Protein AF-A0A099S120-F1 (afdb_monomer)

Secondary structure (DSSP, 8-state):
-B--GGG--HHHHHHHHHTT---B-------PPTTSPPGGGSEEETTTTEEE-TTSPEEEEEEE-TTSEEEEE--HHHHHS-TTHHHH---TT---EEEEETTHHHHHHHHHHHHSHHHHHHHHHHIIIIIHHHHHHHHHS-TTS--SSSHHHHHHHHHHHHHHHHHHHHHHHHHHTT-SPPHHHHHHHHHHHHHHHHHHHHHHHHTT--

Mean predicted aligned error: 10.75 Å

pLDDT: mean 85.97, std 14.52, range [36.94, 96.75]

Structure (mmCIF, N/CA/C/O backbone):
data_AF-A0A099S120-F1
#
_entry.id   AF-A0A099S120-F1
#
loop_
_atom_site.group_PDB
_atom_site.id
_atom_site.type_symbol
_atom_site.label_atom_id
_atom_site.label_alt_id
_atom_site.label_comp_id
_atom_site.label_asym_id
_atom_site.label_entity_id
_atom_site.label_seq_id
_atom_site.pdbx_PDB_ins_code
_atom_site.Cartn_x
_atom_site.Cartn_y
_atom_site.Cartn_z
_atom_site.occupancy
_atom_site.B_iso_or_equiv
_atom_site.auth_seq_id
_atom_site.auth_comp_id
_atom_site.auth_asym_id
_atom_site.auth_atom_id
_atom_site.pdbx_PDB_model_num
ATOM 1 N N . VAL A 1 1 ? 0.667 -8.284 -12.765 1.00 86.50 1 VAL A N 1
ATOM 2 C CA . VAL A 1 1 ? 1.527 -7.089 -12.565 1.00 86.50 1 VAL A CA 1
ATOM 3 C C . VAL A 1 1 ? 2.151 -7.175 -11.185 1.00 86.50 1 VAL A C 1
ATOM 5 O O . VAL A 1 1 ? 1.402 -7.231 -10.222 1.00 86.50 1 VAL A O 1
ATOM 8 N N . ALA A 1 2 ? 3.481 -7.224 -11.080 1.00 88.44 2 ALA A N 1
ATOM 9 C CA . ALA A 1 2 ? 4.165 -7.251 -9.785 1.00 88.44 2 ALA A CA 1
ATOM 10 C C . ALA A 1 2 ? 4.363 -5.830 -9.234 1.00 88.44 2 ALA A C 1
ATOM 12 O O . ALA A 1 2 ? 4.814 -4.948 -9.967 1.00 88.44 2 ALA A O 1
ATOM 13 N N . LEU A 1 3 ? 4.046 -5.605 -7.958 1.00 88.50 3 LEU A N 1
ATOM 14 C CA . LEU A 1 3 ? 4.081 -4.282 -7.323 1.00 88.50 3 LEU A CA 1
ATOM 15 C C . LEU A 1 3 ? 4.763 -4.310 -5.958 1.00 88.50 3 LEU A C 1
ATOM 17 O O . LEU A 1 3 ? 4.665 -5.290 -5.235 1.00 88.50 3 LEU A O 1
ATOM 21 N N . ASP A 1 4 ? 5.403 -3.207 -5.567 1.00 86.56 4 ASP A N 1
ATOM 22 C CA . ASP A 1 4 ? 5.907 -3.061 -4.197 1.00 86.56 4 ASP A CA 1
ATOM 23 C C . ASP A 1 4 ? 4.771 -2.965 -3.161 1.00 86.56 4 ASP A C 1
ATOM 25 O O . ASP A 1 4 ? 3.675 -2.486 -3.461 1.00 86.56 4 ASP A O 1
ATOM 29 N N . SER A 1 5 ? 5.072 -3.331 -1.914 1.00 85.94 5 SER A N 1
ATOM 30 C CA . SER A 1 5 ? 4.198 -3.141 -0.749 1.00 85.94 5 SER A CA 1
ATOM 31 C C . SER A 1 5 ? 3.689 -1.700 -0.590 1.00 85.94 5 SER A C 1
ATOM 33 O O . SER A 1 5 ? 2.551 -1.493 -0.159 1.00 85.94 5 SER A O 1
ATOM 35 N N . GLY A 1 6 ? 4.495 -0.706 -0.986 1.00 86.38 6 GLY A N 1
ATOM 36 C CA . GLY A 1 6 ? 4.118 0.708 -0.954 1.00 86.38 6 GLY A CA 1
ATOM 37 C C . GLY A 1 6 ? 2.976 1.068 -1.910 1.00 86.38 6 GLY A C 1
ATOM 38 O O . GLY A 1 6 ? 2.212 1.986 -1.627 1.00 86.38 6 GLY A O 1
ATOM 39 N N . TYR A 1 7 ? 2.802 0.310 -2.998 1.00 90.12 7 TYR A N 1
ATOM 40 C CA . TYR A 1 7 ? 1.736 0.519 -3.987 1.00 90.12 7 TYR A CA 1
ATOM 41 C C . TYR A 1 7 ? 0.480 -0.314 -3.707 1.00 90.12 7 TYR A C 1
ATOM 43 O O . TYR A 1 7 ? -0.479 -0.261 -4.476 1.00 90.12 7 TYR A O 1
ATOM 51 N N . LYS A 1 8 ? 0.452 -1.074 -2.605 1.00 91.19 8 LYS A N 1
ATOM 52 C CA . LYS A 1 8 ? -0.738 -1.804 -2.157 1.00 91.19 8 LYS A CA 1
ATOM 53 C C . LYS A 1 8 ? -1.719 -0.834 -1.489 1.00 91.19 8 LYS A C 1
ATOM 55 O O . LYS A 1 8 ? -1.774 -0.729 -0.259 1.00 91.19 8 LYS A O 1
ATOM 60 N N . THR A 1 9 ? -2.434 -0.075 -2.319 1.00 92.44 9 THR A N 1
ATOM 61 C CA . THR A 1 9 ? -3.465 0.893 -1.922 1.00 92.44 9 THR A CA 1
ATOM 62 C C . THR A 1 9 ? -4.793 0.590 -2.626 1.00 92.44 9 THR A C 1
ATOM 64 O O . THR A 1 9 ? -4.770 0.054 -3.738 1.00 92.44 9 THR A O 1
ATOM 67 N N . PRO A 1 10 ? -5.949 0.961 -2.035 1.00 93.88 10 PRO A N 1
ATOM 68 C CA . PRO A 1 10 ? -7.258 0.621 -2.599 1.00 93.88 10 PRO A CA 1
ATOM 69 C C . PRO A 1 10 ? -7.454 1.116 -4.040 1.00 93.88 10 PRO A C 1
ATOM 71 O O . PRO A 1 10 ? -7.929 0.369 -4.890 1.00 93.88 10 PRO A O 1
ATOM 74 N N . TRP A 1 11 ? -7.026 2.348 -4.338 1.00 94.12 11 TRP A N 1
ATOM 75 C CA . TRP A 1 11 ? -7.120 2.924 -5.685 1.00 94.12 11 TRP A CA 1
ATOM 76 C C . TRP A 1 11 ? -6.321 2.133 -6.728 1.00 94.12 11 TRP A C 1
ATOM 78 O O . TRP A 1 11 ? -6.840 1.818 -7.796 1.00 94.12 11 TRP A O 1
ATOM 88 N N . ILE A 1 12 ? -5.065 1.790 -6.417 1.00 95.06 12 ILE A N 1
ATOM 89 C CA . ILE A 1 12 ? -4.183 1.090 -7.360 1.00 95.06 12 ILE A CA 1
ATOM 90 C C . ILE A 1 12 ? -4.689 -0.336 -7.600 1.00 95.06 12 ILE A C 1
ATOM 92 O O . ILE A 1 12 ? -4.691 -0.788 -8.744 1.00 95.06 12 ILE A O 1
ATOM 96 N N . MET A 1 13 ? -5.143 -1.037 -6.552 1.00 95.62 13 MET A N 1
ATOM 97 C CA . MET A 1 13 ? -5.699 -2.388 -6.704 1.00 95.62 13 MET A CA 1
ATOM 98 C C . MET A 1 13 ? -6.950 -2.373 -7.579 1.00 95.62 13 MET A C 1
ATOM 100 O O . MET A 1 13 ? -7.019 -3.146 -8.534 1.00 95.62 13 MET A O 1
ATOM 104 N N . LYS A 1 14 ? -7.876 -1.440 -7.318 1.00 95.75 14 LYS A N 1
ATOM 105 C CA . LYS A 1 14 ? -9.059 -1.231 -8.157 1.00 95.75 14 LYS A CA 1
ATOM 106 C C . LYS A 1 14 ? -8.670 -1.011 -9.615 1.00 95.75 14 LYS A C 1
ATOM 108 O O . LYS A 1 14 ? -9.115 -1.748 -10.482 1.00 95.75 14 LYS A O 1
ATOM 113 N N . GLN A 1 15 ? -7.784 -0.054 -9.887 1.00 96.12 15 GLN A N 1
ATOM 114 C CA . GLN A 1 15 ? -7.387 0.275 -11.257 1.00 96.12 15 GLN A CA 1
ATOM 115 C C . GLN A 1 15 ? -6.763 -0.924 -11.994 1.00 96.12 15 GLN A C 1
ATOM 117 O O . GLN A 1 15 ? -6.984 -1.100 -13.189 1.00 96.12 15 GLN A O 1
ATOM 122 N N . ILE A 1 16 ? -5.980 -1.759 -11.309 1.00 95.31 16 ILE A N 1
ATOM 123 C CA . ILE A 1 16 ? -5.361 -2.941 -11.921 1.00 95.31 16 ILE A CA 1
ATOM 124 C C . ILE A 1 16 ? -6.409 -4.005 -12.243 1.00 95.31 16 ILE A C 1
ATOM 126 O O . ILE A 1 16 ? -6.437 -4.486 -13.380 1.00 95.31 16 ILE A O 1
ATOM 130 N N . ILE A 1 17 ? -7.275 -4.320 -11.280 1.00 95.06 17 ILE A N 1
ATOM 131 C CA . ILE A 1 17 ? -8.320 -5.340 -11.420 1.00 95.06 17 ILE A CA 1
ATOM 132 C C . ILE A 1 17 ? -9.348 -4.917 -12.477 1.00 95.06 17 ILE A C 1
ATOM 134 O O . ILE A 1 17 ? -9.659 -5.714 -13.359 1.00 95.06 17 ILE A O 1
ATOM 138 N N . ASP A 1 18 ? -9.774 -3.651 -12.479 1.00 96.06 18 ASP A N 1
ATOM 139 C CA . ASP A 1 18 ? -10.687 -3.091 -13.487 1.00 96.06 18 ASP A CA 1
ATOM 140 C C . ASP A 1 18 ? -10.114 -3.216 -14.908 1.00 96.06 18 ASP A C 1
ATOM 142 O O . ASP A 1 18 ? -10.846 -3.431 -15.870 1.00 96.06 18 ASP A O 1
ATOM 146 N N . THR A 1 19 ? -8.786 -3.134 -15.060 1.00 96.31 19 THR A N 1
ATOM 147 C CA . THR A 1 19 ? -8.118 -3.350 -16.357 1.00 96.31 19 THR A CA 1
ATOM 148 C C . THR A 1 19 ? -7.899 -4.825 -16.712 1.00 96.31 19 THR A C 1
ATOM 150 O O . THR A 1 19 ? -7.100 -5.113 -17.605 1.00 96.31 19 THR A O 1
ATOM 153 N N . GLN A 1 20 ? -8.568 -5.749 -16.013 1.00 93.81 20 GLN A N 1
ATOM 154 C CA . GLN A 1 20 ? -8.469 -7.204 -16.185 1.00 93.81 20 GLN A CA 1
ATOM 155 C C . GLN A 1 20 ? -7.041 -7.738 -16.012 1.00 93.81 20 GLN A C 1
ATOM 157 O O . GLN A 1 20 ? -6.600 -8.668 -16.688 1.00 93.81 20 GLN A O 1
ATOM 162 N N . ARG A 1 21 ? -6.277 -7.128 -15.102 1.00 93.75 21 ARG A N 1
ATOM 163 C CA . ARG A 1 21 ? -4.923 -7.565 -14.754 1.00 93.75 21 ARG A CA 1
ATOM 164 C C . ARG A 1 21 ? -4.897 -8.043 -13.313 1.00 93.75 21 ARG A C 1
ATOM 166 O O . ARG A 1 21 ? -5.555 -7.480 -12.449 1.00 93.75 21 ARG A O 1
ATOM 173 N N . ILE A 1 22 ? -4.058 -9.036 -13.039 1.00 92.31 22 ILE A N 1
ATOM 174 C CA . ILE A 1 22 ? -3.888 -9.557 -11.680 1.00 92.31 22 ILE A CA 1
ATOM 175 C C . ILE A 1 22 ? -2.784 -8.780 -10.943 1.00 92.31 22 ILE A C 1
ATOM 177 O O . ILE A 1 22 ? -1.659 -8.689 -11.463 1.00 92.31 22 ILE A O 1
ATOM 181 N N . PRO A 1 23 ? -3.049 -8.213 -9.752 1.00 94.06 23 PRO A N 1
ATOM 182 C CA . PRO A 1 23 ? -2.024 -7.614 -8.904 1.00 94.06 23 PRO A CA 1
ATOM 183 C C . PRO A 1 23 ? -1.259 -8.693 -8.116 1.00 94.06 23 PRO A C 1
ATOM 185 O O . PRO A 1 23 ? -1.786 -9.306 -7.198 1.00 94.06 23 PRO A O 1
ATOM 188 N N . ALA A 1 24 ? 0.021 -8.888 -8.435 1.00 92.81 24 ALA A N 1
ATOM 189 C CA . ALA A 1 24 ? 0.941 -9.691 -7.633 1.00 92.81 24 ALA A CA 1
ATOM 190 C C . ALA A 1 24 ? 1.638 -8.766 -6.623 1.00 92.81 24 ALA A C 1
ATOM 192 O O . ALA A 1 24 ? 2.595 -8.059 -6.958 1.00 92.81 24 ALA A O 1
ATOM 193 N N . VAL A 1 25 ? 1.113 -8.722 -5.400 1.00 91.75 25 VAL A N 1
ATOM 194 C CA . VAL A 1 25 ? 1.570 -7.836 -4.318 1.00 91.75 25 VAL A CA 1
ATOM 195 C C . VAL A 1 25 ? 2.102 -8.643 -3.132 1.00 91.75 25 VAL A C 1
ATOM 197 O O . VAL A 1 25 ? 1.583 -9.721 -2.838 1.00 91.75 25 VAL A O 1
ATOM 200 N N . PRO A 1 26 ? 3.110 -8.137 -2.400 1.00 90.88 26 PRO A N 1
ATOM 201 C CA . PRO A 1 26 ? 3.584 -8.795 -1.195 1.00 90.88 26 PRO A CA 1
ATOM 202 C C . PRO A 1 26 ? 2.589 -8.629 -0.042 1.00 90.88 26 PRO A C 1
ATOM 204 O O . PRO A 1 26 ? 1.666 -7.804 -0.064 1.00 90.88 26 PRO A O 1
ATOM 207 N N . TYR A 1 27 ? 2.834 -9.388 1.024 1.00 89.12 27 TYR A N 1
ATOM 208 C CA . TYR A 1 27 ? 2.188 -9.144 2.305 1.00 89.12 27 TYR A CA 1
ATOM 209 C C . TYR A 1 27 ? 2.578 -7.758 2.833 1.00 89.12 27 TYR A C 1
ATOM 211 O O . TYR A 1 27 ? 3.755 -7.388 2.840 1.00 89.12 27 TYR A O 1
ATOM 219 N N . LYS A 1 28 ? 1.585 -6.998 3.298 1.00 85.94 28 LYS A N 1
ATOM 220 C CA . LYS A 1 28 ? 1.793 -5.716 3.972 1.00 85.94 28 LYS A CA 1
ATOM 221 C C . LYS A 1 28 ? 1.507 -5.924 5.448 1.00 85.94 28 LYS A C 1
ATOM 223 O O . LYS A 1 28 ? 0.392 -6.288 5.810 1.00 85.94 28 LYS A O 1
ATOM 228 N N . ARG A 1 29 ? 2.522 -5.706 6.286 1.00 85.75 29 ARG A N 1
ATOM 229 C CA . ARG A 1 29 ? 2.368 -5.845 7.736 1.00 85.75 29 ARG A CA 1
ATOM 230 C C . ARG A 1 29 ? 1.310 -4.853 8.241 1.00 85.75 29 ARG A C 1
ATOM 232 O O . ARG A 1 29 ? 1.295 -3.710 7.771 1.00 85.75 29 ARG A O 1
ATOM 239 N N . PRO A 1 30 ? 0.436 -5.261 9.174 1.00 85.81 30 PRO A N 1
ATOM 240 C CA . PRO A 1 30 ? -0.485 -4.345 9.825 1.00 85.81 30 PRO A CA 1
ATOM 241 C C . PRO A 1 30 ? 0.309 -3.259 10.555 1.00 85.81 30 PRO A C 1
ATOM 243 O O . PRO A 1 30 ? 1.323 -3.545 11.182 1.00 85.81 30 PRO A O 1
ATOM 246 N N . MET A 1 31 ? -0.159 -2.016 10.453 1.00 85.44 31 MET A N 1
ATOM 247 C CA . MET A 1 31 ? 0.473 -0.837 11.065 1.00 85.44 31 MET A CA 1
ATOM 248 C C . MET A 1 31 ? -0.167 -0.468 12.413 1.00 85.44 31 MET A C 1
ATOM 250 O O . MET A 1 31 ? -0.014 0.651 12.893 1.00 85.44 31 MET A O 1
ATOM 254 N N . THR A 1 32 ? -0.940 -1.384 13.000 1.00 87.00 32 THR A N 1
ATOM 255 C CA . THR A 1 32 ? -1.524 -1.205 14.331 1.00 87.00 32 THR A CA 1
ATOM 256 C C . THR A 1 32 ? -0.411 -1.170 15.383 1.00 87.00 32 THR A C 1
ATOM 258 O O . THR A 1 32 ? 0.590 -1.864 15.228 1.00 87.00 32 THR A O 1
ATOM 261 N N . LYS A 1 33 ? -0.593 -0.380 16.449 1.00 87.31 33 LYS A N 1
ATOM 262 C CA . LYS A 1 33 ? 0.302 -0.367 17.616 1.00 87.31 33 LYS A CA 1
ATOM 263 C C . LYS A 1 33 ? 0.471 -1.776 18.203 1.00 87.31 33 LYS A C 1
ATOM 265 O O . LYS A 1 33 ? -0.482 -2.557 18.214 1.00 87.31 33 LYS A O 1
ATOM 270 N N . ASP A 1 34 ? 1.655 -2.067 18.733 1.00 86.50 34 ASP A N 1
ATOM 271 C CA . ASP A 1 34 ? 1.932 -3.343 19.395 1.00 86.50 34 ASP A CA 1
ATOM 272 C C . ASP A 1 34 ? 1.038 -3.541 20.630 1.00 86.50 34 ASP A C 1
ATOM 274 O O . ASP A 1 34 ? 0.746 -2.594 21.360 1.00 86.50 34 ASP A O 1
ATOM 278 N N . GLY A 1 35 ? 0.569 -4.774 20.842 1.00 88.88 35 GLY A N 1
ATOM 279 C CA . GLY A 1 35 ? -0.351 -5.130 21.932 1.00 88.88 35 GLY A CA 1
ATOM 280 C C . GLY A 1 35 ? -1.830 -4.813 21.674 1.00 88.88 35 GLY A C 1
ATOM 281 O O . GLY A 1 35 ? -2.673 -5.197 22.481 1.00 88.88 35 GLY A O 1
ATOM 282 N N . PHE A 1 36 ? -2.162 -4.159 20.555 1.00 92.56 36 PHE A N 1
ATOM 283 C CA . PHE A 1 36 ? -3.544 -3.885 20.162 1.00 92.56 36 PHE A CA 1
ATOM 284 C C . PHE A 1 36 ? -4.082 -4.894 19.150 1.00 92.56 36 PHE A C 1
ATOM 286 O 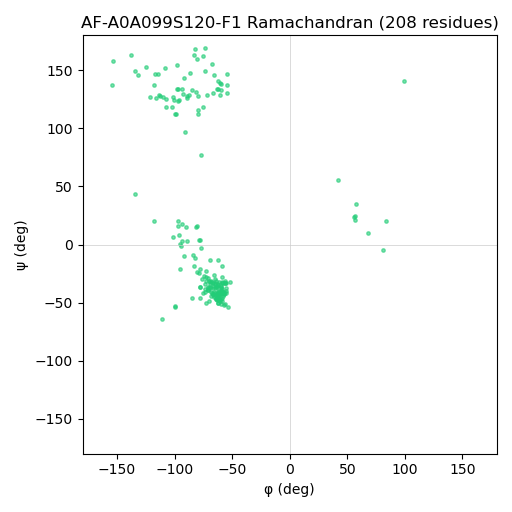O . PHE A 1 36 ? -3.333 -5.439 18.333 1.00 92.56 36 PHE A O 1
ATOM 293 N N . PHE A 1 37 ? -5.408 -5.050 19.136 1.00 92.19 37 PHE A N 1
ATOM 294 C CA . PHE A 1 37 ? -6.088 -5.858 18.129 1.00 92.19 37 PHE A CA 1
ATOM 295 C C . PHE A 1 37 ? -5.852 -5.315 16.718 1.00 92.19 37 PHE A C 1
ATOM 297 O O . PHE A 1 37 ? -6.070 -4.130 16.424 1.00 92.19 37 PHE A O 1
ATOM 304 N N . LYS A 1 38 ? -5.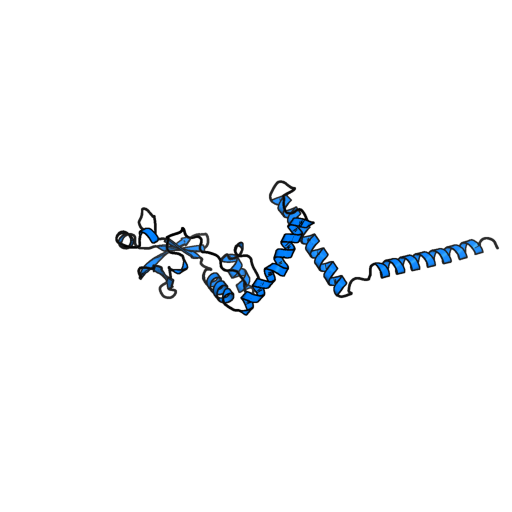432 -6.205 15.826 1.00 91.88 38 LYS A N 1
ATOM 305 C CA . LYS A 1 38 ? -5.102 -5.929 14.430 1.00 91.88 38 LYS A CA 1
ATOM 306 C C . LYS A 1 38 ? -6.364 -5.933 13.573 1.00 91.88 38 LYS A C 1
ATOM 308 O O . LYS A 1 38 ? -7.405 -6.454 13.955 1.00 91.88 38 LYS A O 1
ATOM 313 N N . LYS A 1 39 ? -6.267 -5.354 12.371 1.00 88.81 39 LYS A N 1
ATOM 314 C CA . LYS A 1 39 ? -7.418 -5.183 11.464 1.00 88.81 39 LYS A CA 1
ATOM 315 C C . LYS A 1 39 ? -8.139 -6.501 11.149 1.00 88.81 39 LYS A C 1
ATOM 317 O O . LYS A 1 39 ? -9.357 -6.505 11.116 1.00 88.81 39 LYS A O 1
ATOM 322 N N . TYR A 1 40 ? -7.400 -7.592 10.953 1.00 88.56 40 TYR A N 1
ATOM 323 C CA . TYR A 1 40 ? -7.970 -8.895 10.588 1.00 88.56 40 TYR A CA 1
ATOM 324 C C . TYR A 1 40 ? -8.777 -9.566 11.712 1.00 88.56 40 TYR A C 1
ATOM 326 O O . TYR A 1 40 ? -9.468 -10.539 11.449 1.00 88.56 40 TYR A O 1
ATOM 334 N N . GLU A 1 41 ? -8.683 -9.083 12.955 1.00 92.50 41 GLU A N 1
ATOM 335 C CA . GLU A 1 41 ? -9.486 -9.593 14.077 1.00 92.50 41 GLU A CA 1
ATOM 336 C C . GLU A 1 41 ? -10.876 -8.939 14.129 1.00 92.50 41 GLU A C 1
ATOM 338 O O . GLU A 1 41 ? -11.731 -9.355 14.904 1.00 92.50 41 GLU A O 1
ATOM 343 N N . TYR A 1 42 ? -11.103 -7.910 13.306 1.00 93.56 42 TYR A N 1
ATOM 344 C CA . TYR A 1 42 ? -12.406 -7.295 13.100 1.00 93.56 42 TYR A CA 1
ATOM 345 C C . TYR A 1 42 ? -13.005 -7.855 11.815 1.00 93.56 42 TYR A C 1
ATOM 347 O O . TYR A 1 42 ? -12.493 -7.598 10.724 1.00 93.56 42 TYR A O 1
ATOM 355 N N . VAL A 1 43 ? -14.082 -8.622 11.948 1.00 94.38 43 VAL A N 1
ATOM 356 C CA . VAL A 1 43 ? -14.715 -9.319 10.824 1.00 94.38 43 VAL A CA 1
ATOM 357 C C . VAL A 1 43 ? -15.820 -8.444 10.257 1.00 94.38 43 VAL A C 1
ATOM 359 O O . VAL A 1 43 ? -16.656 -7.946 11.004 1.00 94.38 43 VAL A O 1
ATOM 362 N N . TYR A 1 44 ? -15.819 -8.235 8.945 1.00 94.81 44 TYR A N 1
ATOM 363 C CA . TYR A 1 44 ? -16.901 -7.534 8.264 1.00 94.81 44 TYR A CA 1
ATOM 364 C C . TYR A 1 44 ? -17.999 -8.526 7.875 1.00 94.81 44 TYR A C 1
ATOM 366 O O . TYR A 1 44 ? -17.710 -9.545 7.254 1.00 94.81 44 TYR A O 1
ATOM 374 N N . ASP A 1 45 ? -19.237 -8.217 8.245 1.00 93.88 45 ASP A N 1
ATOM 375 C CA . ASP A 1 45 ? -20.434 -8.927 7.808 1.00 93.88 45 ASP A CA 1
ATOM 376 C C . ASP A 1 45 ? -21.093 -8.129 6.676 1.00 93.88 45 ASP A C 1
ATOM 378 O O . ASP A 1 45 ? -21.591 -7.017 6.884 1.00 93.88 45 ASP A O 1
ATOM 382 N N . GLU A 1 46 ? -21.071 -8.699 5.470 1.00 91.25 46 GLU A N 1
ATOM 383 C CA . GLU A 1 46 ? -21.632 -8.077 4.270 1.00 91.25 46 GLU A CA 1
ATOM 384 C C . GLU A 1 46 ? -23.163 -8.023 4.290 1.00 91.25 46 GLU A C 1
ATOM 386 O O . GLU A 1 46 ? -23.743 -7.092 3.734 1.00 91.25 46 GLU A O 1
ATOM 391 N N . TYR A 1 47 ? -23.822 -8.994 4.932 1.00 93.19 47 TYR A N 1
ATOM 392 C CA . TYR A 1 47 ? -25.281 -9.104 4.929 1.00 93.19 47 TYR A CA 1
ATOM 393 C C . TYR A 1 47 ? -25.920 -8.055 5.844 1.00 93.19 47 TYR A C 1
ATOM 395 O O . TYR A 1 47 ? -26.906 -7.419 5.474 1.00 93.19 47 TYR A O 1
ATOM 403 N N . HIS A 1 48 ? -25.333 -7.833 7.021 1.00 92.06 48 HIS A N 1
ATOM 404 C CA . HIS A 1 48 ? -25.828 -6.854 7.996 1.00 92.06 48 HIS A CA 1
ATOM 405 C C . HIS A 1 48 ? -25.139 -5.478 7.904 1.00 92.06 48 HIS A C 1
ATOM 407 O O . HIS A 1 48 ? -25.446 -4.601 8.712 1.00 92.06 48 HIS A O 1
ATOM 413 N N . ASP A 1 49 ? -24.194 -5.297 6.971 1.00 92.94 49 ASP A N 1
ATOM 414 C CA . ASP A 1 49 ? -23.298 -4.133 6.855 1.00 92.94 49 ASP A CA 1
ATOM 415 C C . ASP A 1 49 ? -22.760 -3.665 8.218 1.00 92.94 49 ASP A C 1
ATOM 417 O O . ASP A 1 49 ? -22.915 -2.513 8.638 1.00 92.94 49 ASP A O 1
ATOM 421 N N . CYS A 1 50 ? -22.138 -4.591 8.946 1.00 94.25 50 CYS A N 1
ATOM 422 C CA . CYS A 1 50 ? -21.581 -4.313 10.263 1.00 94.25 50 CYS A CA 1
ATOM 423 C C . CYS A 1 50 ? -20.213 -4.968 10.455 1.00 94.25 50 CYS A C 1
ATOM 425 O O . CYS A 1 50 ? -19.796 -5.834 9.690 1.00 94.25 50 CYS A O 1
ATOM 427 N N . ILE A 1 51 ? -19.470 -4.508 11.462 1.00 95.44 51 ILE A N 1
ATOM 428 C CA . ILE A 1 51 ? -18.180 -5.100 11.823 1.00 95.44 51 ILE A CA 1
ATOM 429 C C . ILE A 1 51 ? -18.297 -5.758 13.191 1.00 95.44 51 ILE A C 1
ATOM 431 O O . ILE A 1 51 ? -18.687 -5.118 14.162 1.00 95.44 51 ILE A O 1
ATOM 435 N N . LEU A 1 52 ? -17.903 -7.019 13.293 1.00 95.19 52 LEU A N 1
ATOM 436 C CA . LEU A 1 52 ? -17.819 -7.752 14.546 1.00 95.19 52 LEU A CA 1
ATOM 437 C C . LEU A 1 52 ? -16.435 -7.551 15.159 1.00 95.19 52 LEU A C 1
ATOM 439 O O . LEU A 1 52 ? -15.408 -7.736 14.502 1.00 95.19 52 LEU A O 1
ATOM 443 N N . CYS A 1 53 ? -16.398 -7.147 16.425 1.00 93.56 53 CYS A N 1
ATOM 444 C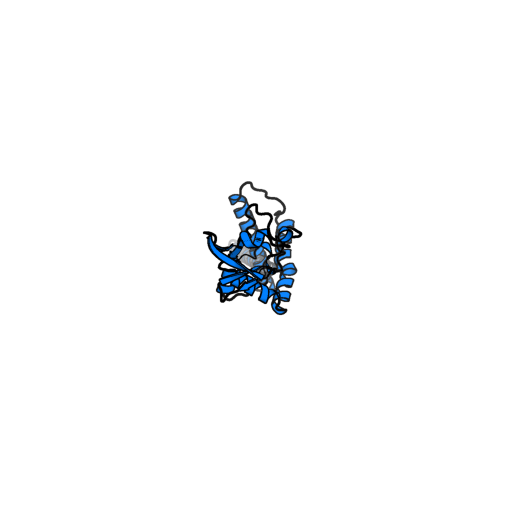 CA . CYS A 1 53 ? -15.150 -7.087 17.183 1.00 93.56 53 CYS A CA 1
ATOM 445 C C . CYS A 1 53 ? -14.761 -8.465 17.756 1.00 93.56 53 CYS A C 1
ATOM 447 O O . CYS A 1 53 ? -15.613 -9.348 17.839 1.00 93.56 53 CYS A O 1
ATOM 449 N N . PRO A 1 54 ? -13.528 -8.623 18.278 1.00 92.44 54 PRO A N 1
ATOM 450 C CA . PRO A 1 54 ? -13.070 -9.877 18.892 1.00 92.44 54 PRO A CA 1
ATOM 451 C C . PRO A 1 54 ? -13.905 -10.356 20.092 1.00 92.44 54 PRO A C 1
ATOM 453 O O . PRO A 1 54 ? -13.842 -11.520 20.463 1.00 92.44 54 PRO A O 1
ATOM 456 N N . ASN A 1 55 ? -14.688 -9.463 20.711 1.00 92.06 55 ASN A N 1
ATOM 457 C CA . ASN A 1 55 ? -15.627 -9.796 21.787 1.00 92.06 55 ASN A CA 1
ATOM 458 C C . ASN A 1 55 ? -17.059 -10.068 21.280 1.00 92.06 55 ASN A C 1
ATOM 460 O O . ASN A 1 55 ? -18.017 -9.937 22.043 1.00 92.06 55 ASN A O 1
ATOM 464 N N . ASN A 1 56 ? -17.225 -10.335 19.981 1.00 91.69 56 ASN A N 1
ATOM 465 C CA . ASN A 1 56 ? -18.504 -10.580 19.306 1.00 91.69 56 ASN A CA 1
ATOM 466 C C . ASN A 1 56 ? -19.548 -9.457 19.456 1.00 91.69 56 ASN A C 1
ATOM 468 O O . ASN A 1 56 ? -20.746 -9.694 19.346 1.00 91.69 56 ASN A O 1
ATOM 472 N N . GLN A 1 57 ? -19.110 -8.220 19.707 1.00 92.44 57 GLN A N 1
ATOM 473 C CA . GLN A 1 57 ? -19.986 -7.044 19.700 1.00 92.44 57 GLN A CA 1
ATOM 474 C C . GLN A 1 57 ? -20.009 -6.399 18.317 1.00 92.44 57 GLN A C 1
ATOM 476 O O . GLN A 1 57 ? -18.972 -6.317 17.651 1.00 92.44 57 GLN A O 1
ATOM 481 N N . VAL A 1 58 ? -21.185 -5.907 17.933 1.00 94.50 58 VAL A N 1
ATOM 482 C CA . VAL A 1 58 ? -21.438 -5.268 16.641 1.00 94.50 58 VAL A CA 1
ATOM 483 C C . VAL A 1 58 ? -20.982 -3.808 16.660 1.00 94.50 58 VAL A C 1
ATOM 485 O O . VAL A 1 58 ? -21.318 -3.038 17.561 1.00 94.50 58 VAL A O 1
ATOM 488 N N . LEU A 1 59 ? -20.225 -3.418 15.639 1.00 95.12 59 LEU A N 1
ATOM 489 C CA . LEU A 1 59 ? -19.919 -2.038 15.291 1.00 95.12 59 LEU A CA 1
ATOM 490 C C . LEU A 1 59 ? -20.801 -1.653 14.107 1.00 95.12 59 LEU A C 1
ATOM 492 O O . LEU A 1 59 ? -20.702 -2.242 13.028 1.00 95.12 59 LEU A O 1
ATOM 496 N N . THR A 1 60 ? -21.648 -0.652 14.311 1.00 95.56 60 THR A N 1
ATOM 497 C CA . THR A 1 60 ? -22.600 -0.195 13.300 1.00 95.56 60 THR A CA 1
ATOM 498 C C . THR A 1 60 ? -21.961 0.825 12.373 1.00 95.56 60 THR A C 1
ATOM 500 O O . THR A 1 60 ? -21.093 1.609 12.777 1.00 95.56 60 THR A O 1
ATOM 503 N N . TYR A 1 61 ? -22.395 0.818 11.114 1.00 95.69 61 TYR A N 1
ATOM 504 C CA . TYR A 1 61 ? -22.041 1.863 10.165 1.00 95.69 61 TYR A CA 1
ATOM 505 C C . TYR A 1 61 ? -22.524 3.228 10.675 1.00 95.69 61 TYR A C 1
ATOM 507 O O . TYR A 1 61 ? -23.665 3.383 11.110 1.00 95.69 61 TYR A O 1
ATOM 515 N N . SER A 1 62 ? -21.643 4.226 10.625 1.00 94.38 62 SER A N 1
ATOM 516 C CA . SER A 1 62 ? -21.942 5.593 11.048 1.00 94.38 62 SER A CA 1
ATOM 517 C C . SER A 1 62 ? -21.979 6.542 9.857 1.00 94.38 62 SER A C 1
ATOM 519 O O . SER A 1 62 ? -23.019 7.123 9.563 1.00 94.38 62 SER A O 1
ATOM 521 N N . THR A 1 63 ? -20.848 6.726 9.181 1.00 94.38 63 THR A N 1
ATOM 522 C CA . THR A 1 63 ? -20.693 7.720 8.112 1.00 94.38 63 THR A CA 1
ATOM 523 C C . THR A 1 63 ? -19.606 7.295 7.137 1.00 94.38 63 THR A C 1
ATOM 525 O O . THR A 1 63 ? -18.710 6.534 7.495 1.00 94.38 63 THR A O 1
ATOM 528 N N . THR A 1 64 ? -19.645 7.826 5.915 1.00 94.62 64 THR A N 1
ATOM 529 C CA . THR A 1 64 ? -18.548 7.701 4.947 1.00 94.62 64 THR A CA 1
ATOM 530 C C . THR A 1 64 ? -17.844 9.046 4.806 1.00 94.62 64 THR A C 1
ATOM 532 O O . THR A 1 64 ? -18.488 10.059 4.539 1.00 94.62 64 THR A O 1
ATOM 535 N N . ASN A 1 65 ? -16.528 9.068 5.003 1.00 93.88 65 ASN A N 1
ATOM 536 C CA . ASN A 1 65 ? -15.709 10.269 4.858 1.00 93.88 65 ASN A CA 1
ATOM 537 C C . ASN A 1 65 ? -15.484 10.619 3.369 1.00 93.88 65 ASN A C 1
ATOM 539 O O . ASN A 1 65 ? -15.619 9.763 2.493 1.00 93.88 65 ASN A O 1
ATOM 543 N N . ARG A 1 66 ? -15.081 11.863 3.078 1.00 91.50 66 ARG A N 1
ATOM 544 C CA . ARG A 1 66 ? -14.774 12.365 1.721 1.00 91.50 66 ARG A CA 1
ATOM 545 C C . ARG A 1 66 ? -13.701 11.544 1.005 1.00 91.50 66 ARG A C 1
ATOM 547 O O . ARG A 1 66 ? -13.766 11.390 -0.208 1.00 91.50 66 ARG A O 1
ATOM 554 N N . ASP A 1 67 ? -12.769 10.977 1.764 1.00 89.94 67 ASP A N 1
ATOM 555 C CA . ASP A 1 67 ? -11.701 10.114 1.251 1.00 89.94 67 ASP A CA 1
ATOM 556 C C . ASP A 1 67 ? -12.170 8.681 0.924 1.00 89.94 67 ASP A C 1
ATOM 558 O O . ASP A 1 67 ? -11.351 7.835 0.580 1.00 89.94 67 ASP A O 1
ATOM 562 N N . GLY A 1 68 ? -13.468 8.373 1.056 1.00 92.88 68 GLY A N 1
ATOM 563 C CA . GLY A 1 68 ? -14.032 7.065 0.703 1.00 92.88 68 GLY A CA 1
ATOM 564 C C . GLY A 1 68 ? -13.903 5.990 1.788 1.00 92.88 68 GLY A C 1
ATOM 565 O O . GLY A 1 68 ? -13.996 4.800 1.488 1.00 92.88 68 GLY A O 1
ATOM 566 N N . TYR A 1 69 ? -13.696 6.378 3.050 1.00 94.81 69 TYR A N 1
ATOM 567 C CA . TYR A 1 69 ? -13.682 5.451 4.188 1.00 94.81 69 TYR A CA 1
ATOM 568 C C . TYR A 1 69 ? -15.037 5.411 4.885 1.00 94.81 69 TYR A C 1
ATOM 570 O O . TYR A 1 69 ? -15.524 6.441 5.343 1.00 94.81 69 TYR A O 1
ATOM 578 N N . ARG A 1 70 ? -15.607 4.213 5.010 1.00 95.06 70 ARG A N 1
ATOM 579 C CA . ARG A 1 70 ? -16.760 3.915 5.861 1.00 95.06 70 ARG A CA 1
ATOM 580 C C . ARG A 1 70 ? -16.295 3.755 7.304 1.00 95.06 70 ARG A C 1
ATOM 582 O O . ARG A 1 70 ? -15.369 2.987 7.578 1.00 95.06 70 ARG A O 1
ATOM 589 N N . GLU A 1 71 ? -16.932 4.480 8.210 1.00 96.00 71 GLU A N 1
ATOM 590 C CA . GLU A 1 71 ? -16.671 4.426 9.644 1.00 96.00 71 GLU A CA 1
ATOM 591 C C . GLU A 1 71 ? -17.670 3.503 10.331 1.00 96.00 71 GLU A C 1
ATOM 593 O O . GLU A 1 71 ? -18.877 3.745 10.279 1.00 96.00 71 GLU A O 1
ATOM 598 N N . TYR A 1 72 ? -17.157 2.502 11.039 1.00 95.94 72 TYR A N 1
ATOM 599 C CA . TYR A 1 72 ? -17.941 1.624 11.900 1.00 95.94 72 TYR A CA 1
ATOM 600 C C . TYR A 1 72 ? -17.597 1.924 13.353 1.00 95.94 72 TYR A C 1
ATOM 602 O O . TYR A 1 72 ? -16.417 1.950 13.723 1.00 95.94 72 TYR A O 1
ATOM 610 N N . LYS A 1 73 ? -18.614 2.188 14.173 1.00 95.25 73 LYS A N 1
ATOM 611 C CA . LYS A 1 73 ? -18.445 2.667 15.550 1.00 95.25 73 LYS A CA 1
ATOM 612 C C . LYS A 1 73 ? -19.027 1.668 16.538 1.00 95.25 73 LYS A C 1
ATOM 614 O O . LYS A 1 73 ? -20.108 1.132 16.325 1.00 95.25 73 LYS A O 1
ATOM 619 N N . SER A 1 74 ? -18.303 1.424 17.628 1.00 94.00 74 SER A N 1
ATOM 620 C CA . SER A 1 74 ? -18.813 0.616 18.739 1.00 94.00 74 SER A CA 1
ATOM 621 C C . SER A 1 74 ? -19.726 1.436 19.651 1.00 94.00 74 SER A C 1
ATOM 623 O O . SER A 1 74 ? -19.634 2.668 19.689 1.00 94.00 74 SER A O 1
ATOM 625 N N . ASP A 1 75 ? -20.567 0.758 20.435 1.00 92.56 75 ASP A N 1
ATOM 626 C CA . ASP A 1 75 ? -21.302 1.402 21.526 1.00 92.56 75 ASP A CA 1
ATOM 627 C C . ASP A 1 75 ? -20.354 1.672 22.717 1.00 92.56 75 ASP A C 1
ATOM 629 O O . ASP A 1 75 ? -19.810 0.728 23.309 1.00 92.56 75 ASP A O 1
ATOM 633 N N . PRO A 1 76 ? -20.153 2.944 23.116 1.00 91.25 76 PRO A N 1
ATOM 634 C CA . PRO A 1 76 ? -19.346 3.296 24.280 1.00 91.25 76 PRO A CA 1
ATOM 635 C C . PRO A 1 76 ? -19.794 2.627 25.582 1.00 91.25 76 PRO A C 1
ATOM 637 O O . PRO A 1 76 ? -18.958 2.363 26.446 1.00 91.25 76 PRO A O 1
ATOM 640 N N . LYS A 1 77 ? -21.098 2.380 25.764 1.00 90.75 77 LYS A N 1
ATOM 641 C CA . LYS A 1 77 ? -21.645 1.810 2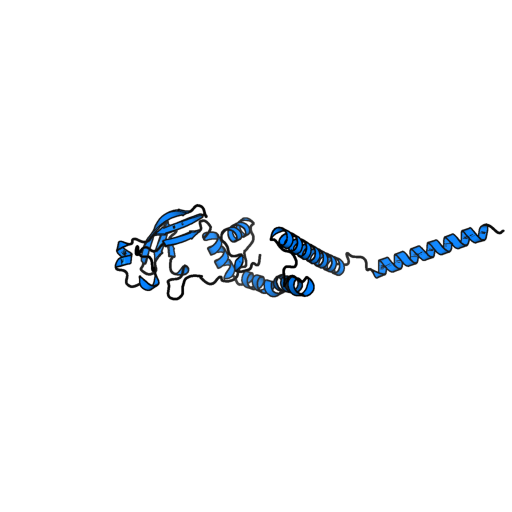7.005 1.00 90.75 77 LYS A CA 1
ATOM 642 C C . LYS A 1 77 ? -21.170 0.374 27.205 1.00 90.75 77 LYS A C 1
ATOM 644 O O . LYS A 1 77 ? -20.724 0.037 28.297 1.00 90.75 77 LYS A O 1
ATOM 649 N N . LEU A 1 78 ? -21.185 -0.421 26.135 1.00 89.56 78 LEU A N 1
ATOM 650 C CA . LEU A 1 78 ? -20.701 -1.803 26.135 1.00 89.56 78 LEU A CA 1
ATOM 651 C C . LEU A 1 78 ? -19.174 -1.861 26.253 1.00 89.56 78 LEU A C 1
ATOM 653 O O . LEU A 1 78 ? -18.615 -2.690 26.966 1.00 89.56 78 LEU A O 1
ATOM 657 N N . CYS A 1 79 ? -18.469 -0.946 25.588 1.00 89.88 79 CYS A N 1
ATOM 658 C CA . CYS A 1 79 ? -17.010 -0.928 25.623 1.00 89.88 79 CYS A CA 1
ATOM 659 C C . CYS A 1 79 ? -16.428 -0.452 26.964 1.00 89.88 79 CYS A C 1
ATOM 661 O O . CYS A 1 79 ? -15.292 -0.807 27.279 1.00 89.88 79 CYS A O 1
ATOM 663 N N . LYS A 1 80 ? -17.175 0.318 27.770 1.00 89.12 80 LYS A N 1
ATOM 664 C CA . LYS A 1 80 ? -16.748 0.735 29.119 1.00 89.12 80 LYS A CA 1
ATOM 665 C C . LYS A 1 80 ? -16.562 -0.444 30.075 1.00 89.12 80 LYS A C 1
ATOM 667 O O . LYS A 1 80 ? -15.646 -0.401 30.888 1.00 89.12 80 LYS A O 1
ATOM 672 N N . THR A 1 81 ? -17.403 -1.469 29.968 1.00 90.50 81 THR A N 1
ATOM 673 C CA . THR A 1 81 ? -17.375 -2.665 30.827 1.00 90.50 81 THR A CA 1
ATOM 674 C C . THR A 1 81 ? -16.576 -3.822 30.219 1.00 90.50 81 THR A C 1
ATOM 676 O O . THR A 1 81 ? -16.437 -4.871 30.841 1.00 90.50 81 THR A O 1
ATOM 679 N N . CYS A 1 82 ? -16.030 -3.649 29.012 1.00 90.56 82 CYS A N 1
ATOM 680 C CA . CYS A 1 82 ? -15.321 -4.700 28.292 1.00 90.56 82 CYS A CA 1
ATOM 681 C C . CYS A 1 82 ? -13.952 -5.015 28.921 1.00 90.56 82 CYS A C 1
ATOM 683 O O . CYS A 1 82 ? -13.106 -4.131 29.078 1.00 90.56 82 CYS A O 1
ATOM 685 N N . SER A 1 83 ? -13.701 -6.298 29.195 1.00 90.00 83 SER A N 1
ATOM 686 C CA . SER A 1 83 ? -12.433 -6.803 29.744 1.00 90.00 83 SER A CA 1
ATOM 687 C C . SER A 1 83 ? -11.241 -6.558 28.813 1.00 90.00 83 SER A C 1
ATOM 689 O O . SER A 1 83 ? -10.146 -6.238 29.268 1.00 90.00 83 SER A O 1
ATOM 691 N N . MET A 1 84 ? -11.459 -6.634 27.498 1.00 90.00 84 MET A N 1
ATOM 692 C CA . MET A 1 84 ? -10.415 -6.492 26.475 1.00 90.00 84 MET A CA 1
ATOM 693 C C . MET A 1 84 ? -10.206 -5.040 26.009 1.00 90.00 84 MET A C 1
ATOM 695 O O . MET A 1 84 ? -9.589 -4.792 24.971 1.00 90.00 84 MET A O 1
ATOM 699 N N . ARG A 1 85 ? -10.721 -4.046 26.750 1.00 88.25 85 ARG A N 1
ATOM 700 C CA . ARG A 1 85 ? -10.650 -2.627 26.358 1.00 88.25 85 ARG A CA 1
ATOM 701 C C . ARG A 1 85 ? -9.214 -2.136 26.173 1.00 88.25 85 ARG A C 1
ATOM 703 O O . ARG A 1 85 ? -8.956 -1.426 25.204 1.00 88.25 85 ARG A O 1
ATOM 710 N N . SER A 1 86 ? -8.301 -2.538 27.060 1.00 88.25 86 SER A N 1
ATOM 711 C CA . SER A 1 86 ? -6.886 -2.133 27.035 1.00 88.25 86 SER A CA 1
ATOM 712 C C . SER A 1 86 ? -6.176 -2.505 25.730 1.00 88.25 86 SER A C 1
ATOM 714 O O . SER A 1 86 ? -5.324 -1.753 25.275 1.00 88.25 86 SER A O 1
ATOM 716 N N . GLN A 1 87 ? -6.573 -3.614 25.100 1.00 90.25 87 GLN A N 1
ATOM 717 C CA . GLN A 1 87 ? -6.040 -4.079 23.814 1.00 90.25 87 GLN A CA 1
ATOM 718 C C . GLN A 1 87 ? -6.849 -3.551 22.612 1.00 90.25 87 GLN A C 1
ATOM 720 O O . GLN A 1 87 ? -6.446 -3.684 21.458 1.00 90.25 87 GLN A O 1
ATOM 725 N N . CYS A 1 88 ? -8.014 -2.940 22.842 1.00 88.69 88 CYS A N 1
ATOM 726 C CA . CYS A 1 88 ? -8.928 -2.521 21.782 1.00 88.69 88 CYS A CA 1
ATOM 727 C C . CYS A 1 88 ? -8.815 -1.030 21.442 1.00 88.69 88 CYS A C 1
ATOM 729 O O . CYS A 1 88 ? -8.655 -0.672 20.267 1.00 88.69 88 CYS A O 1
ATOM 731 N N . THR A 1 89 ? -8.922 -0.150 22.442 1.00 87.88 89 THR A N 1
ATOM 732 C CA . THR A 1 89 ? -8.962 1.307 22.242 1.00 87.88 89 THR A CA 1
ATOM 733 C C . THR A 1 89 ? -8.467 2.069 23.472 1.00 87.88 89 THR A C 1
ATOM 735 O O . THR A 1 89 ? -8.849 1.769 24.599 1.00 87.88 89 THR A O 1
ATOM 738 N N . GLU A 1 90 ? -7.662 3.107 23.238 1.00 88.75 90 GLU A N 1
ATOM 739 C CA . GLU A 1 90 ? -7.225 4.087 24.253 1.00 88.75 90 GLU A CA 1
ATOM 740 C C . GLU A 1 90 ? -8.104 5.349 24.250 1.00 88.75 90 GLU A C 1
ATOM 742 O O . GLU A 1 90 ? -7.785 6.351 24.890 1.00 88.75 90 GLU A O 1
ATOM 747 N N . SER A 1 91 ? -9.204 5.348 23.490 1.00 88.81 91 SER A N 1
ATOM 748 C CA . SER A 1 91 ? -10.065 6.522 23.372 1.00 88.81 91 SER A CA 1
ATOM 749 C C . SER A 1 91 ? -10.702 6.895 24.714 1.00 88.81 91 SER A C 1
ATOM 751 O O . SER A 1 91 ? -11.304 6.054 25.385 1.00 88.81 91 SER A O 1
ATOM 753 N N . LYS A 1 92 ? -10.676 8.192 25.054 1.00 87.88 92 LYS A N 1
ATOM 754 C CA . LYS A 1 92 ? -11.356 8.746 26.241 1.00 87.88 92 LYS A CA 1
ATOM 755 C C . LYS A 1 92 ? -12.863 8.474 26.229 1.00 87.88 92 LYS A C 1
ATOM 757 O O . LYS A 1 92 ? -13.456 8.249 27.279 1.00 87.88 92 LYS A O 1
ATOM 762 N N . SER A 1 93 ? -13.480 8.447 25.044 1.00 87.31 93 SER A N 1
ATOM 763 C CA . SER A 1 93 ? -14.907 8.145 24.887 1.00 87.31 93 SER A CA 1
ATOM 764 C C . SER A 1 93 ? -15.231 6.654 25.017 1.00 87.31 93 SER A C 1
ATOM 766 O O . SER A 1 93 ? -16.401 6.294 24.954 1.00 87.31 93 SER A O 1
ATOM 768 N N . CYS A 1 94 ? -14.229 5.781 25.198 1.00 89.12 94 CYS A N 1
ATOM 769 C CA . CYS A 1 94 ? -14.368 4.319 25.185 1.00 89.12 94 CYS A CA 1
ATOM 770 C C . CYS A 1 94 ? -14.992 3.771 23.890 1.00 89.12 94 CYS A C 1
ATOM 772 O O . CYS A 1 94 ? -15.499 2.657 23.878 1.00 89.12 94 CYS A O 1
ATOM 774 N N . GLN A 1 95 ? -14.950 4.536 22.797 1.00 92.06 95 GLN A N 1
ATOM 775 C CA . GLN A 1 95 ? -15.458 4.117 21.497 1.00 92.06 95 GLN A CA 1
ATOM 776 C C . GLN A 1 95 ? -14.320 3.593 20.619 1.00 92.06 95 GLN A C 1
ATOM 778 O O . GLN A 1 95 ? -13.259 4.219 20.514 1.00 92.06 95 GLN A O 1
ATOM 783 N N . LYS A 1 96 ? -14.541 2.450 19.969 1.00 92.94 96 LYS A N 1
ATOM 784 C CA . LYS A 1 96 ? -13.697 1.954 18.885 1.00 92.94 96 LYS A CA 1
ATOM 785 C C . LYS A 1 96 ? -14.283 2.426 17.560 1.00 92.94 96 LYS A C 1
ATOM 787 O O . LYS A 1 96 ? -15.483 2.295 17.331 1.00 92.94 96 LYS A O 1
ATOM 792 N N . VAL A 1 97 ? -13.418 2.946 16.697 1.00 93.69 97 VAL A N 1
ATOM 793 C CA . VAL A 1 97 ? -13.749 3.270 15.309 1.00 93.69 97 VAL A CA 1
ATOM 794 C C . VAL A 1 97 ? -12.907 2.377 14.411 1.00 93.69 97 VAL A C 1
ATOM 796 O O . VAL A 1 97 ? -11.683 2.319 14.565 1.00 93.69 97 VAL A O 1
ATOM 799 N N . VAL A 1 98 ? -13.560 1.661 13.502 1.00 94.12 98 VAL A N 1
ATOM 800 C CA . VAL A 1 98 ? -12.911 0.857 12.466 1.00 94.12 98 VAL A CA 1
ATOM 801 C C . VAL A 1 98 ? -13.233 1.481 11.117 1.00 94.12 98 VAL A C 1
ATOM 803 O O . VAL A 1 98 ? -14.389 1.767 10.814 1.00 94.12 98 VAL A O 1
ATOM 806 N N . LEU A 1 99 ? -12.193 1.721 10.322 1.00 93.69 99 LEU A N 1
ATOM 807 C CA . LEU A 1 99 ? -12.311 2.299 8.990 1.00 93.69 99 LEU A CA 1
ATOM 808 C C . LEU A 1 99 ? -12.188 1.191 7.946 1.00 93.69 99 LEU A C 1
ATOM 810 O O . LEU A 1 99 ? -11.198 0.453 7.935 1.00 93.69 99 LEU A O 1
ATOM 814 N N . ARG A 1 100 ? -13.160 1.115 7.039 1.00 93.69 100 ARG A N 1
ATOM 815 C CA . ARG A 1 100 ? -13.126 0.236 5.864 1.00 93.69 100 ARG A CA 1
ATOM 816 C C . ARG A 1 100 ? -13.256 1.085 4.609 1.00 93.69 100 ARG A C 1
ATOM 818 O O . ARG A 1 100 ? -14.165 1.904 4.512 1.00 93.69 100 ARG A O 1
ATOM 825 N N . HIS A 1 101 ? -12.341 0.939 3.657 1.00 94.81 101 HIS A N 1
ATOM 826 C CA . HIS A 1 101 ? -12.429 1.712 2.417 1.00 94.81 101 HIS A CA 1
ATOM 827 C C . HIS A 1 101 ? -13.562 1.167 1.530 1.00 94.81 101 HIS A C 1
ATOM 829 O O . HIS A 1 101 ? -13.808 -0.035 1.517 1.00 94.81 101 HIS A O 1
ATOM 835 N N . VAL A 1 102 ? -14.223 2.005 0.725 1.00 94.06 102 VAL A N 1
ATOM 836 C CA . VAL A 1 102 ? -15.266 1.544 -0.225 1.00 94.06 102 VAL A CA 1
ATOM 837 C C . VAL A 1 102 ? -14.721 0.512 -1.228 1.00 94.06 102 VAL A C 1
ATOM 839 O O . VAL A 1 102 ? -15.440 -0.361 -1.695 1.00 94.06 102 VAL A O 1
ATOM 842 N N . TRP A 1 103 ? -13.425 0.587 -1.527 1.00 95.31 103 TRP A N 1
ATOM 843 C CA . TRP A 1 103 ? -12.701 -0.364 -2.385 1.00 95.31 103 TRP A C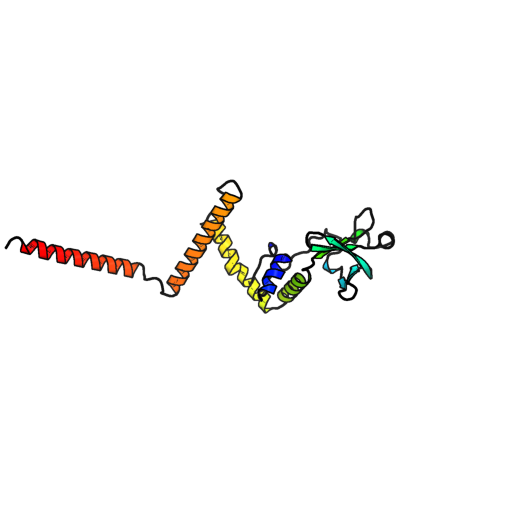A 1
ATOM 844 C C . TRP A 1 103 ? -11.942 -1.454 -1.612 1.00 95.31 103 TRP A C 1
ATOM 846 O O . TRP A 1 103 ? -11.021 -2.052 -2.162 1.00 95.31 103 TRP A O 1
ATOM 856 N N . GLU A 1 104 ? -12.294 -1.718 -0.351 1.00 93.31 104 GLU A N 1
ATOM 857 C CA . GLU A 1 104 ? -11.730 -2.847 0.403 1.00 93.31 104 GLU A CA 1
ATOM 858 C C . GLU A 1 104 ? -11.903 -4.208 -0.305 1.00 93.31 104 GLU A C 1
ATOM 860 O O . GLU A 1 104 ? -10.922 -4.946 -0.327 1.00 93.31 104 GLU A O 1
ATOM 865 N N . PRO A 1 105 ? -13.023 -4.518 -0.997 1.00 93.62 105 PRO A N 1
ATOM 866 C CA . PRO A 1 105 ? -13.150 -5.789 -1.724 1.00 93.62 105 PRO A CA 1
ATOM 867 C C . PRO A 1 105 ? -12.031 -6.034 -2.752 1.00 93.62 105 PRO A C 1
ATOM 869 O O . PRO A 1 105 ? -11.567 -7.152 -2.936 1.00 93.62 105 PRO A O 1
ATOM 872 N N . TYR A 1 106 ? -11.508 -4.978 -3.385 1.00 95.00 106 TYR A N 1
ATOM 873 C CA . TYR A 1 106 ? -10.372 -5.097 -4.309 1.00 95.00 106 TYR A CA 1
ATOM 874 C C . TYR A 1 106 ? -9.053 -5.409 -3.587 1.00 95.00 106 TYR A C 1
ATOM 876 O O . TYR A 1 106 ? -8.152 -6.013 -4.169 1.00 95.00 106 TYR A O 1
ATOM 884 N N . MET A 1 107 ? -8.915 -4.977 -2.332 1.00 93.06 107 MET A N 1
ATOM 885 C CA . MET A 1 107 ? -7.768 -5.317 -1.485 1.00 93.06 107 MET A CA 1
ATOM 886 C C . MET A 1 107 ? -7.844 -6.768 -1.010 1.00 93.06 107 MET A C 1
ATOM 888 O O . MET A 1 107 ? -6.804 -7.423 -0.962 1.00 93.06 107 MET A O 1
ATOM 892 N N . GLU A 1 108 ? -9.046 -7.251 -0.692 1.00 92.31 108 GLU A N 1
ATOM 893 C CA . GLU A 1 108 ? -9.326 -8.650 -0.342 1.00 92.31 108 GLU A CA 1
ATOM 894 C C . GLU A 1 108 ? -9.006 -9.566 -1.538 1.00 92.31 108 GLU A C 1
ATOM 896 O O . GLU A 1 108 ? -8.148 -10.436 -1.416 1.00 92.31 108 GLU A O 1
ATOM 901 N N . LEU A 1 109 ? -9.507 -9.249 -2.740 1.00 93.62 109 LEU A N 1
ATOM 902 C CA . LEU A 1 109 ? -9.145 -9.959 -3.979 1.00 93.62 109 LEU A CA 1
ATOM 903 C C . LEU A 1 109 ? -7.630 -9.981 -4.239 1.00 93.62 109 LEU A C 1
ATOM 905 O O . LEU A 1 109 ? -7.065 -10.994 -4.650 1.00 93.62 109 LEU A O 1
ATOM 909 N N . ALA A 1 110 ? -6.938 -8.862 -4.006 1.00 93.25 110 ALA A N 1
ATOM 910 C CA . ALA A 1 110 ? -5.483 -8.805 -4.145 1.00 93.25 110 ALA A CA 1
ATOM 911 C C . ALA A 1 110 ? -4.752 -9.702 -3.129 1.00 93.25 110 ALA A C 1
ATOM 913 O O . ALA A 1 110 ? -3.649 -10.180 -3.409 1.00 93.25 110 ALA A O 1
ATOM 914 N N . GLU A 1 111 ? -5.341 -9.921 -1.953 1.00 91.56 111 GLU A N 1
ATOM 915 C CA . GLU A 1 111 ? -4.828 -10.852 -0.954 1.00 91.56 111 GLU A CA 1
ATOM 916 C C . GLU A 1 111 ? -5.055 -12.306 -1.376 1.00 91.56 111 GLU A C 1
ATOM 918 O O . GLU A 1 111 ? -4.125 -13.107 -1.274 1.00 91.56 111 GLU A O 1
ATOM 923 N N . ASP A 1 112 ? -6.213 -12.625 -1.950 1.00 93.00 112 ASP A N 1
ATOM 924 C CA . ASP A 1 112 ? -6.497 -13.956 -2.496 1.00 93.00 112 ASP A CA 1
ATOM 925 C C . ASP A 1 112 ? -5.503 -14.324 -3.602 1.00 93.00 112 ASP A C 1
ATOM 927 O O . ASP A 1 112 ? -4.865 -15.381 -3.556 1.00 93.00 112 ASP A O 1
ATOM 931 N N . TYR A 1 113 ? -5.251 -13.400 -4.538 1.00 93.19 113 TYR A N 1
ATOM 932 C CA . TYR A 1 113 ? -4.228 -13.589 -5.570 1.00 93.19 113 TYR A CA 1
ATOM 933 C C . TYR A 1 113 ? -2.827 -13.792 -4.977 1.00 93.19 113 TYR A C 1
ATOM 935 O O . TYR A 1 113 ? -2.035 -14.582 -5.486 1.00 93.19 113 TYR A O 1
ATOM 943 N N . ARG A 1 114 ? -2.481 -13.131 -3.869 1.00 91.00 114 ARG A N 1
ATOM 944 C CA . ARG A 1 114 ? -1.179 -13.349 -3.213 1.00 91.00 114 ARG A CA 1
ATOM 945 C C . ARG A 1 114 ? -1.008 -14.799 -2.742 1.00 91.00 114 ARG A C 1
ATOM 947 O O . ARG A 1 114 ? 0.121 -15.303 -2.691 1.00 91.00 114 ARG A O 1
ATOM 954 N N . HIS A 1 115 ? -2.097 -15.455 -2.354 1.00 90.62 115 HIS A N 1
ATOM 955 C CA . HIS A 1 115 ? -2.069 -16.831 -1.870 1.00 90.62 115 HIS A CA 1
ATOM 956 C C . HIS A 1 115 ? -1.951 -17.868 -2.992 1.00 90.62 115 HIS A C 1
ATOM 958 O O . HIS A 1 115 ? -1.440 -18.960 -2.732 1.00 90.62 115 HIS A O 1
ATOM 964 N N . THR A 1 116 ? -2.303 -17.521 -4.231 1.00 93.38 116 THR A N 1
ATOM 965 C CA . THR A 1 116 ? -2.133 -18.398 -5.395 1.00 93.38 116 THR A CA 1
ATOM 966 C C . THR A 1 116 ? -0.641 -18.634 -5.716 1.00 93.38 116 THR A C 1
ATOM 968 O O . THR A 1 116 ? 0.126 -17.669 -5.830 1.00 93.38 116 THR A O 1
ATOM 971 N N . PRO A 1 117 ? -0.192 -19.893 -5.903 1.00 91.50 117 PRO A N 1
ATOM 972 C CA . PRO A 1 117 ? 1.212 -20.213 -6.190 1.00 91.50 117 PRO A CA 1
ATOM 973 C C . PRO A 1 117 ? 1.780 -19.521 -7.438 1.00 91.50 117 PRO A C 1
ATOM 975 O O . PRO A 1 117 ? 2.876 -18.967 -7.387 1.00 91.50 117 PRO A O 1
ATOM 978 N N . GLU A 1 118 ? 1.014 -19.470 -8.528 1.00 90.50 118 GLU A N 1
ATOM 979 C CA . GLU A 1 118 ? 1.449 -18.879 -9.802 1.00 90.50 118 GLU A CA 1
ATOM 980 C C . GLU A 1 118 ? 1.847 -17.401 -9.653 1.00 90.50 118 GLU A C 1
ATOM 982 O O . GLU A 1 118 ? 2.907 -16.960 -10.106 1.00 90.50 118 GLU A O 1
ATOM 987 N N . TYR A 1 119 ? 1.025 -16.620 -8.949 1.00 89.69 119 TYR A N 1
ATOM 988 C CA . TYR A 1 119 ? 1.272 -15.193 -8.742 1.00 89.69 119 TYR A CA 1
ATOM 989 C C . TYR A 1 119 ? 2.421 -14.940 -7.764 1.00 89.69 119 TYR A C 1
ATOM 991 O O . TYR A 1 119 ? 3.137 -13.941 -7.897 1.00 89.69 119 TYR A O 1
ATOM 999 N N . ARG A 1 120 ? 2.656 -15.864 -6.825 1.00 87.88 120 ARG A N 1
ATOM 1000 C CA . ARG A 1 120 ? 3.832 -15.837 -5.948 1.00 87.88 120 ARG A CA 1
ATOM 1001 C C . ARG A 1 120 ? 5.123 -15.968 -6.751 1.00 87.88 120 ARG A C 1
ATOM 1003 O O . ARG A 1 120 ? 6.072 -15.234 -6.478 1.00 87.88 120 ARG A O 1
ATOM 1010 N N . ASP A 1 121 ? 5.162 -16.853 -7.740 1.00 89.00 121 ASP A N 1
ATOM 1011 C CA . ASP A 1 121 ? 6.352 -17.040 -8.572 1.00 89.00 121 ASP A CA 1
ATOM 1012 C C . ASP A 1 121 ? 6.590 -15.850 -9.506 1.00 89.00 121 ASP A C 1
ATOM 1014 O O . ASP A 1 121 ? 7.718 -15.361 -9.605 1.00 89.00 121 ASP A O 1
ATOM 1018 N N . ILE A 1 122 ? 5.529 -15.268 -10.073 1.00 87.94 122 ILE A N 1
ATOM 1019 C CA . ILE A 1 122 ? 5.628 -14.002 -10.821 1.00 87.94 122 ILE A CA 1
ATOM 1020 C C . ILE A 1 122 ? 6.180 -12.878 -9.933 1.00 87.94 122 ILE A C 1
ATOM 1022 O O . ILE A 1 122 ? 6.995 -12.070 -10.386 1.00 87.94 122 ILE A O 1
ATOM 1026 N N . TYR A 1 123 ? 5.767 -12.817 -8.664 1.00 89.81 123 TYR A N 1
ATOM 1027 C CA . TYR A 1 123 ? 6.283 -11.820 -7.730 1.00 89.81 123 TYR A CA 1
ATOM 1028 C C . TYR A 1 123 ? 7.786 -11.996 -7.457 1.00 89.81 123 TYR A C 1
ATOM 1030 O O . TYR A 1 123 ? 8.503 -10.997 -7.372 1.00 89.81 123 TYR A O 1
ATOM 1038 N N . LYS A 1 124 ? 8.298 -13.235 -7.385 1.00 88.00 124 LYS A N 1
ATOM 1039 C CA . LYS A 1 124 ? 9.740 -13.497 -7.196 1.00 88.00 124 LYS A CA 1
ATOM 1040 C C . LYS A 1 124 ? 10.589 -12.895 -8.318 1.00 88.00 124 LYS A C 1
ATOM 1042 O O . LYS A 1 124 ? 11.638 -12.327 -8.035 1.00 88.00 124 LYS A O 1
ATOM 1047 N N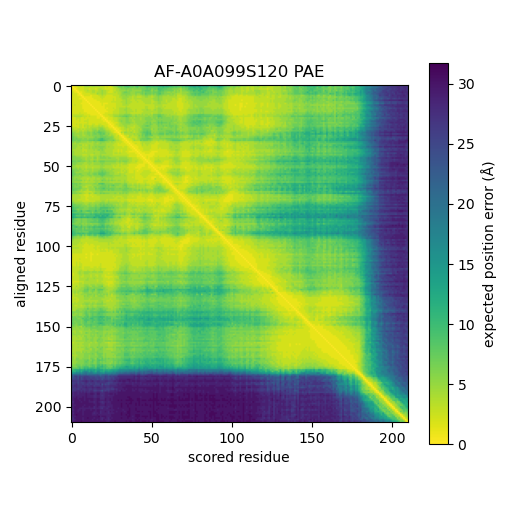 . LEU A 1 125 ? 10.101 -12.903 -9.562 1.00 87.25 125 LEU A N 1
ATOM 1048 C CA . LEU A 1 125 ? 10.803 -12.318 -10.719 1.00 87.25 125 LEU A CA 1
ATOM 1049 C C . LEU A 1 125 ? 11.024 -10.795 -10.604 1.00 87.25 125 LEU A C 1
ATOM 1051 O O . LEU A 1 125 ? 11.796 -10.205 -11.370 1.00 87.25 125 LEU A O 1
ATOM 1055 N N . ARG A 1 126 ? 10.359 -10.124 -9.654 1.00 87.06 126 ARG A N 1
ATOM 1056 C CA . ARG A 1 126 ? 10.522 -8.689 -9.392 1.00 87.06 126 ARG A CA 1
ATOM 1057 C C . ARG A 1 126 ? 11.945 -8.335 -8.952 1.00 87.06 126 ARG A C 1
ATOM 1059 O O . ARG A 1 126 ? 12.464 -7.312 -9.407 1.00 87.06 126 ARG A O 1
ATOM 1066 N N . SER A 1 127 ? 12.572 -9.160 -8.112 1.00 84.38 127 SER A N 1
ATOM 1067 C CA . SER A 1 127 ? 13.944 -8.923 -7.630 1.00 84.38 127 SER A CA 1
ATOM 1068 C C . SER A 1 127 ? 14.959 -8.981 -8.774 1.00 84.38 127 SER A C 1
ATOM 1070 O O . SER A 1 127 ? 15.913 -8.208 -8.848 1.00 84.38 127 SER A O 1
ATOM 1072 N N . GLU A 1 128 ? 14.698 -9.834 -9.758 1.00 86.62 128 GLU A N 1
ATOM 1073 C CA . GLU A 1 128 ? 15.557 -9.988 -10.922 1.00 86.62 128 GLU A CA 1
ATOM 1074 C C . GLU A 1 128 ? 15.385 -8.870 -11.951 1.00 86.62 128 GLU A C 1
ATOM 1076 O O . GLU A 1 128 ? 16.345 -8.459 -12.610 1.00 86.62 128 GLU A O 1
ATOM 1081 N N . THR A 1 129 ? 14.162 -8.386 -12.139 1.00 84.88 129 THR A N 1
ATOM 1082 C CA . THR A 1 129 ? 13.844 -7.477 -13.245 1.00 84.88 129 THR A CA 1
ATOM 1083 C C . THR A 1 129 ? 13.793 -6.023 -12.803 1.00 84.88 129 THR A C 1
ATOM 1085 O O . THR A 1 129 ? 14.479 -5.180 -13.381 1.00 84.88 129 THR A O 1
ATOM 1088 N N . ILE A 1 130 ? 12.995 -5.714 -11.784 1.00 84.75 130 ILE A N 1
ATOM 1089 C CA . ILE A 1 130 ? 12.690 -4.346 -11.360 1.00 84.75 130 ILE A CA 1
ATOM 1090 C C . ILE A 1 130 ? 13.768 -3.831 -10.405 1.00 84.75 130 ILE A C 1
ATOM 1092 O O . ILE A 1 130 ? 14.279 -2.728 -10.599 1.00 84.75 130 ILE A O 1
ATOM 1096 N N . GLU A 1 131 ? 14.175 -4.627 -9.416 1.00 87.25 131 GLU A N 1
ATOM 1097 C CA . GLU A 1 131 ? 15.176 -4.185 -8.434 1.00 87.25 131 GLU A CA 1
ATOM 1098 C C . GLU A 1 131 ? 16.553 -3.979 -9.076 1.00 87.25 131 GLU A C 1
ATOM 1100 O O . GLU A 1 131 ? 17.204 -2.973 -8.791 1.00 87.25 131 GLU A O 1
ATOM 1105 N N . ARG A 1 132 ? 16.948 -4.824 -10.043 1.00 88.75 132 ARG A N 1
ATOM 1106 C CA . ARG A 1 132 ? 18.163 -4.588 -10.851 1.00 88.75 132 ARG A CA 1
ATOM 1107 C C . ARG A 1 132 ? 18.119 -3.264 -11.611 1.00 88.75 132 ARG A C 1
ATOM 1109 O O . ARG A 1 132 ? 19.136 -2.584 -11.704 1.00 88.75 132 ARG A O 1
ATOM 1116 N N . VAL A 1 133 ? 16.956 -2.876 -12.142 1.00 91.00 133 VAL A N 1
ATOM 1117 C CA . VAL A 1 133 ? 16.807 -1.582 -12.826 1.00 91.00 133 VAL A CA 1
ATOM 1118 C C . VAL A 1 133 ? 17.030 -0.448 -11.845 1.00 91.00 133 VAL A C 1
ATOM 1120 O O . VAL A 1 133 ? 17.797 0.452 -12.158 1.00 91.00 133 VAL A O 1
ATOM 1123 N N . PHE A 1 134 ? 16.415 -0.498 -10.663 1.00 90.75 134 PHE A N 1
ATOM 1124 C CA . PHE A 1 134 ? 16.623 0.525 -9.638 1.00 90.75 134 PHE A CA 1
ATOM 1125 C C . PHE A 1 134 ? 18.068 0.572 -9.131 1.00 90.75 134 PHE A C 1
ATOM 1127 O O . PHE A 1 134 ? 18.574 1.665 -8.880 1.00 90.75 134 PHE A O 1
ATOM 1134 N N . ALA A 1 135 ? 18.741 -0.574 -9.018 1.00 92.62 135 ALA A N 1
ATOM 1135 C CA . ALA A 1 135 ? 20.159 -0.638 -8.674 1.00 92.62 135 ALA A CA 1
ATOM 1136 C C . ALA A 1 135 ? 21.024 0.055 -9.740 1.00 92.62 135 ALA A C 1
ATOM 1138 O O . ALA A 1 135 ? 21.787 0.958 -9.410 1.00 92.62 135 ALA A O 1
ATOM 1139 N N . ASP A 1 136 ? 20.835 -0.268 -11.023 1.00 93.12 136 ASP A N 1
ATOM 1140 C CA . ASP A 1 136 ? 21.531 0.406 -12.129 1.00 93.12 136 ASP A CA 1
ATOM 1141 C C . ASP A 1 136 ? 21.277 1.918 -12.128 1.00 93.12 136 ASP A C 1
ATOM 1143 O O . ASP A 1 136 ? 22.185 2.717 -12.346 1.00 93.12 136 ASP A O 1
ATOM 1147 N N . ALA A 1 137 ? 20.040 2.313 -11.849 1.00 93.81 137 ALA A N 1
ATOM 1148 C CA . ALA A 1 137 ? 19.637 3.704 -11.734 1.00 93.81 137 ALA A CA 1
ATOM 1149 C C . ALA A 1 137 ? 20.414 4.446 -10.624 1.00 93.81 137 ALA A C 1
ATOM 1151 O O . ALA A 1 137 ? 20.860 5.579 -10.817 1.00 93.81 137 ALA A O 1
ATOM 1152 N N . LYS A 1 138 ? 20.613 3.802 -9.471 1.00 92.94 138 LYS A N 1
ATOM 1153 C CA . LYS A 1 138 ? 21.366 4.362 -8.340 1.00 92.94 138 LYS A CA 1
ATOM 1154 C C . LYS A 1 138 ? 22.869 4.401 -8.613 1.00 92.94 138 LYS A C 1
ATOM 1156 O O . LYS A 1 138 ? 23.464 5.464 -8.452 1.00 92.94 138 LYS A O 1
ATOM 1161 N N . GLU A 1 139 ? 23.456 3.288 -9.057 1.00 94.12 139 GLU A N 1
ATOM 1162 C CA . GLU A 1 139 ? 24.913 3.167 -9.217 1.00 94.12 139 GLU A CA 1
ATOM 1163 C C . GLU A 1 139 ? 25.438 3.848 -10.482 1.00 94.12 139 GLU A C 1
ATOM 1165 O O . GLU A 1 139 ? 26.432 4.565 -10.434 1.00 94.12 139 GLU A O 1
ATOM 1170 N N . LYS A 1 140 ? 24.787 3.635 -11.632 1.00 92.31 140 LYS A N 1
ATOM 1171 C CA . LYS A 1 140 ? 25.304 4.074 -12.943 1.00 92.31 140 LYS A CA 1
ATOM 1172 C C . LYS A 1 140 ? 24.754 5.425 -13.381 1.00 92.31 140 LYS A C 1
ATOM 1174 O O . LYS A 1 140 ? 25.348 6.071 -14.238 1.00 92.31 140 LYS A O 1
ATOM 1179 N N . HIS A 1 141 ? 23.616 5.840 -12.828 1.00 91.44 141 HIS A N 1
ATOM 1180 C CA . HIS A 1 141 ? 22.937 7.084 -13.200 1.00 91.44 141 HIS A CA 1
ATOM 1181 C C . HIS A 1 141 ? 22.829 8.082 -12.037 1.00 91.44 141 HIS A C 1
ATOM 1183 O O . HIS A 1 141 ? 21.999 8.988 -12.077 1.00 91.44 141 HIS A O 1
ATOM 1189 N N . ALA A 1 142 ? 23.679 7.923 -11.013 1.00 89.56 142 ALA A N 1
ATOM 1190 C CA . ALA A 1 142 ? 23.853 8.851 -9.894 1.00 89.56 142 ALA A CA 1
ATOM 1191 C C . ALA A 1 142 ? 22.573 9.188 -9.102 1.00 89.56 142 ALA A C 1
ATOM 1193 O O . ALA A 1 142 ? 22.527 10.197 -8.403 1.00 89.56 142 ALA A O 1
ATOM 1194 N N . MET A 1 143 ? 21.545 8.331 -9.130 1.00 93.12 143 MET A N 1
ATOM 1195 C CA . MET A 1 143 ? 20.294 8.573 -8.394 1.00 93.12 143 MET A CA 1
ATOM 1196 C C . MET A 1 143 ? 20.362 8.215 -6.901 1.00 93.12 143 MET A C 1
ATOM 1198 O O . MET A 1 143 ? 19.328 8.102 -6.245 1.00 93.12 143 MET A O 1
ATOM 1202 N N . ARG A 1 144 ? 21.567 8.043 -6.338 1.00 91.56 144 ARG A N 1
ATOM 1203 C CA . ARG A 1 144 ? 21.762 7.996 -4.879 1.00 91.56 144 ARG A CA 1
ATOM 1204 C C . ARG A 1 144 ? 21.507 9.354 -4.226 1.00 91.56 144 ARG A C 1
ATOM 1206 O O . ARG A 1 144 ? 21.021 9.392 -3.100 1.00 91.56 144 ARG A O 1
ATOM 1213 N N . TYR A 1 145 ? 21.789 10.442 -4.942 1.00 90.12 145 TYR A N 1
ATOM 1214 C CA . TYR A 1 145 ? 21.623 11.806 -4.454 1.00 90.12 145 TYR A CA 1
ATOM 1215 C C . TYR A 1 145 ? 20.879 12.658 -5.478 1.00 90.12 145 TYR A C 1
ATOM 1217 O O . TYR A 1 145 ? 21.040 12.502 -6.687 1.00 90.12 145 TYR A O 1
ATOM 1225 N N . THR A 1 146 ? 20.066 13.591 -4.995 1.00 90.38 146 THR A N 1
ATOM 1226 C CA . THR A 1 146 ? 19.406 14.576 -5.853 1.00 90.38 146 THR A CA 1
ATOM 1227 C C . THR A 1 146 ? 20.391 15.688 -6.192 1.00 90.38 146 THR A C 1
ATOM 1229 O O . THR A 1 146 ? 20.822 16.421 -5.305 1.00 90.38 146 THR A O 1
ATOM 1232 N N . GLN A 1 147 ? 20.737 15.831 -7.471 1.00 88.69 147 GLN A N 1
ATOM 1233 C CA . GLN A 1 147 ? 21.661 16.877 -7.928 1.00 88.69 147 GLN A CA 1
ATOM 1234 C C . GLN A 1 147 ? 20.979 18.244 -8.082 1.00 88.69 147 GLN A C 1
ATOM 1236 O O . GLN A 1 147 ? 21.631 19.283 -8.030 1.00 88.69 147 GLN A O 1
ATOM 1241 N N . LEU A 1 148 ? 19.658 18.249 -8.269 1.00 93.06 148 LEU A N 1
ATOM 1242 C CA . LEU A 1 148 ? 18.853 19.452 -8.454 1.00 93.06 148 LEU A CA 1
ATOM 1243 C C . LEU A 1 148 ? 17.991 19.724 -7.218 1.00 93.06 148 LEU A C 1
ATOM 1245 O O . LEU A 1 148 ? 17.576 18.803 -6.517 1.00 93.06 148 LEU A O 1
ATOM 1249 N N . ARG A 1 149 ? 17.672 21.001 -6.981 1.00 93.50 149 ARG A N 1
ATOM 1250 C CA . ARG A 1 149 ? 16.747 21.428 -5.921 1.00 93.50 149 ARG A CA 1
ATOM 1251 C C . ARG A 1 149 ? 15.339 21.645 -6.480 1.00 93.50 149 ARG A C 1
ATOM 1253 O O . ARG A 1 149 ? 15.173 22.310 -7.502 1.00 93.50 149 ARG A O 1
ATOM 1260 N N . GLY A 1 150 ? 14.338 21.124 -5.773 1.00 95.31 150 GLY A N 1
ATOM 1261 C CA . GLY A 1 150 ? 12.915 21.274 -6.094 1.00 95.31 150 GLY A CA 1
ATOM 1262 C C . GLY A 1 150 ? 12.307 20.068 -6.819 1.00 95.31 150 GLY A C 1
ATOM 1263 O O . GLY A 1 150 ? 12.918 19.478 -7.713 1.00 95.31 150 GLY A O 1
ATOM 1264 N N . LEU A 1 151 ? 11.067 19.723 -6.448 1.00 95.12 151 LEU A N 1
ATOM 1265 C CA . LEU A 1 151 ? 10.365 18.519 -6.919 1.00 95.12 151 LEU A CA 1
ATOM 1266 C C . LEU A 1 151 ? 10.220 18.461 -8.444 1.00 95.12 151 LEU A C 1
ATOM 1268 O O . LEU A 1 151 ? 10.413 17.403 -9.036 1.00 95.12 151 LEU A O 1
ATOM 1272 N N . GLN A 1 152 ? 9.919 19.590 -9.092 1.00 96.25 152 GLN A N 1
ATOM 1273 C CA . GLN A 1 152 ? 9.746 19.648 -10.547 1.00 96.25 152 GLN A CA 1
ATOM 1274 C C . GLN A 1 152 ? 11.044 19.306 -11.295 1.00 96.25 152 GLN A C 1
ATOM 1276 O O . GLN A 1 152 ? 11.034 18.478 -12.205 1.00 96.25 152 GLN A O 1
ATOM 1281 N N . LYS A 1 153 ? 12.174 19.890 -10.876 1.00 95.88 153 LYS A N 1
ATOM 1282 C CA . LYS A 1 153 ? 13.487 19.652 -11.495 1.00 95.88 153 LYS A CA 1
ATOM 1283 C C . LYS A 1 153 ? 13.960 18.214 -11.278 1.00 95.88 153 LYS A C 1
ATOM 1285 O O . LYS A 1 153 ? 14.419 17.576 -12.222 1.00 95.88 153 LYS A O 1
ATOM 1290 N N . ILE A 1 154 ? 13.779 17.681 -10.068 1.00 94.62 154 ILE A N 1
ATOM 1291 C CA . ILE A 1 154 ? 14.090 16.277 -9.762 1.00 94.62 154 ILE A CA 1
ATOM 1292 C C . ILE A 1 154 ? 13.216 15.343 -10.607 1.00 94.62 154 ILE A C 1
ATOM 1294 O O . ILE A 1 154 ? 13.731 14.408 -11.215 1.00 94.62 154 ILE A O 1
ATOM 1298 N N . LYS A 1 155 ? 11.908 15.613 -10.716 1.00 95.44 155 LYS A N 1
ATOM 1299 C CA . LYS A 1 155 ? 10.992 14.818 -11.547 1.00 95.44 155 LYS A CA 1
ATOM 1300 C C . LYS A 1 155 ? 11.443 14.785 -13.008 1.00 95.44 155 LYS A C 1
ATOM 1302 O O . LYS A 1 155 ? 11.452 13.710 -13.606 1.00 95.44 155 LYS A O 1
ATOM 1307 N N . MET A 1 156 ? 11.849 15.927 -13.566 1.00 95.62 156 MET A N 1
ATOM 1308 C CA . MET A 1 156 ? 12.400 16.009 -14.922 1.00 95.62 156 MET A CA 1
ATOM 1309 C C . MET A 1 156 ? 13.659 15.143 -15.069 1.00 95.62 156 MET A C 1
ATOM 1311 O O . MET A 1 156 ? 13.710 14.302 -15.965 1.00 95.62 156 MET A O 1
ATOM 1315 N N . GLN A 1 157 ? 14.636 15.297 -14.167 1.00 94.44 157 GLN A N 1
ATOM 1316 C CA . GLN A 1 157 ? 15.876 14.513 -14.179 1.00 94.44 157 GLN A CA 1
ATOM 1317 C C . GLN A 1 157 ? 15.591 13.007 -14.134 1.00 94.44 157 GLN A C 1
ATOM 1319 O O . GLN A 1 157 ? 16.065 12.262 -14.987 1.00 94.44 157 GLN A O 1
ATOM 1324 N N . VAL A 1 158 ? 14.776 12.560 -13.175 1.00 94.62 158 VAL A N 1
ATOM 1325 C CA . VAL A 1 158 ? 14.417 11.144 -13.008 1.00 94.62 158 VAL A CA 1
ATOM 1326 C C . VAL A 1 158 ? 13.709 10.608 -14.257 1.00 94.62 158 VAL A C 1
ATOM 1328 O O . VAL A 1 158 ? 14.036 9.520 -14.730 1.00 94.62 158 VAL A O 1
ATOM 1331 N N . THR A 1 159 ? 12.788 11.383 -14.837 1.00 95.50 159 THR A N 1
ATOM 1332 C CA . THR A 1 159 ? 12.063 10.995 -16.059 1.00 95.50 159 THR A CA 1
ATOM 1333 C C . THR A 1 159 ? 13.016 10.805 -17.238 1.00 95.50 159 THR A C 1
ATOM 1335 O O . THR A 1 159 ? 12.947 9.781 -17.917 1.00 95.50 159 THR A O 1
ATOM 1338 N N . LEU A 1 160 ? 13.941 11.747 -17.455 1.00 95.19 160 LEU A N 1
ATOM 1339 C CA . LEU A 1 160 ? 14.950 11.652 -18.514 1.00 95.19 160 LEU A CA 1
ATOM 1340 C C . LEU A 1 160 ? 15.882 10.454 -18.303 1.00 95.19 160 LEU A C 1
ATOM 1342 O O . LEU A 1 160 ? 16.135 9.704 -19.245 1.00 95.19 160 LEU A O 1
ATOM 1346 N N . THR A 1 161 ? 16.332 10.213 -17.069 1.00 94.62 161 THR A N 1
ATOM 1347 C CA . THR A 1 161 ? 17.167 9.052 -16.735 1.00 94.62 161 THR A CA 1
ATOM 1348 C C . THR A 1 161 ? 16.472 7.742 -17.103 1.00 94.62 161 THR A C 1
ATOM 1350 O O . THR A 1 161 ? 17.038 6.929 -17.837 1.00 94.62 161 THR A O 1
ATOM 1353 N N . PHE A 1 162 ? 15.226 7.539 -16.663 1.00 95.25 162 PHE A N 1
ATOM 1354 C CA . PHE A 1 162 ? 14.485 6.318 -16.989 1.00 95.25 162 PHE A CA 1
ATOM 1355 C C . PHE A 1 162 ? 14.143 6.208 -18.481 1.00 95.25 162 PHE A C 1
ATOM 1357 O O . PHE A 1 162 ? 14.173 5.101 -19.023 1.00 95.25 162 PHE A O 1
ATOM 1364 N N . ALA A 1 163 ? 13.892 7.323 -19.175 1.00 96.75 163 ALA A N 1
ATOM 1365 C CA . ALA A 1 163 ? 13.727 7.328 -20.628 1.00 96.75 163 ALA A CA 1
ATOM 1366 C C . ALA A 1 163 ? 15.000 6.825 -21.334 1.00 96.75 163 ALA A C 1
ATOM 1368 O O . ALA A 1 163 ? 14.930 5.892 -22.136 1.00 96.75 163 ALA A O 1
ATOM 1369 N N . CYS A 1 164 ? 16.173 7.348 -20.967 1.00 95.50 164 CYS A N 1
ATOM 1370 C CA . CYS A 1 164 ? 17.463 6.892 -21.491 1.00 95.50 164 CYS A CA 1
ATOM 1371 C C . CYS A 1 164 ? 17.725 5.407 -21.189 1.00 95.50 164 CYS A C 1
ATOM 1373 O O . CYS A 1 164 ? 18.165 4.659 -22.067 1.00 95.50 164 CYS A O 1
ATOM 1375 N N . MET A 1 165 ? 17.410 4.940 -19.977 1.00 94.88 165 MET A N 1
ATOM 1376 C CA . MET A 1 165 ? 17.534 3.522 -19.612 1.00 94.88 165 MET A CA 1
ATOM 1377 C C . MET A 1 165 ? 16.616 2.625 -20.456 1.00 94.88 165 MET A C 1
ATOM 1379 O O . MET A 1 165 ? 17.043 1.561 -20.917 1.00 94.88 165 MET A O 1
ATOM 1383 N N . ASN A 1 166 ? 15.378 3.055 -20.708 1.00 94.88 166 ASN A N 1
ATOM 1384 C CA . ASN A 1 166 ? 14.437 2.336 -21.567 1.00 94.88 166 ASN A CA 1
ATOM 1385 C C . ASN A 1 166 ? 14.922 2.285 -23.022 1.00 94.88 166 ASN A C 1
ATOM 1387 O O . ASN A 1 166 ? 14.878 1.219 -23.638 1.00 94.88 166 ASN A O 1
ATOM 1391 N N . LEU A 1 167 ? 15.469 3.385 -23.549 1.00 95.19 167 LEU A N 1
ATOM 1392 C CA . LEU A 1 167 ? 16.083 3.418 -24.882 1.00 95.19 167 LEU A CA 1
ATOM 1393 C C . LEU A 1 167 ? 17.291 2.475 -24.978 1.00 95.19 167 LEU A C 1
ATOM 1395 O O . LEU A 1 167 ? 17.413 1.728 -25.949 1.00 95.19 167 LEU A O 1
ATOM 1399 N N . LYS A 1 168 ? 18.145 2.425 -23.948 1.00 92.69 168 LYS A N 1
ATOM 1400 C CA . LYS A 1 168 ? 19.272 1.478 -23.875 1.00 92.69 168 LYS A CA 1
ATOM 1401 C C . LYS A 1 168 ? 18.797 0.022 -23.884 1.00 92.69 168 LYS A C 1
ATOM 1403 O O . LYS A 1 168 ? 19.369 -0.812 -24.595 1.00 92.69 168 LYS A O 1
ATOM 1408 N N . LYS A 1 169 ? 17.740 -0.296 -23.130 1.00 91.44 169 LYS A N 1
ATOM 1409 C CA . LYS A 1 169 ? 17.110 -1.626 -23.157 1.00 91.44 169 LYS A CA 1
ATOM 1410 C C . LYS A 1 169 ? 16.558 -1.953 -24.542 1.00 91.44 169 LYS A C 1
ATOM 1412 O O . LYS A 1 169 ? 16.843 -3.033 -25.056 1.00 91.44 169 LYS A O 1
ATOM 1417 N N . LEU A 1 170 ? 15.840 -1.017 -25.164 1.00 93.25 170 LEU A N 1
ATOM 1418 C CA . LEU A 1 170 ? 15.291 -1.180 -26.509 1.00 93.25 170 LEU A CA 1
ATOM 1419 C C . LEU A 1 170 ? 16.400 -1.446 -27.532 1.00 93.25 170 LEU A C 1
ATOM 1421 O O . LEU A 1 170 ? 16.307 -2.406 -28.291 1.00 93.25 170 LEU A O 1
ATOM 1425 N N . ALA A 1 171 ? 17.474 -0.655 -27.524 1.00 93.12 171 ALA A N 1
ATOM 1426 C CA . ALA A 1 171 ? 18.614 -0.845 -28.418 1.00 93.12 171 ALA A CA 1
ATOM 1427 C C . ALA A 1 171 ? 19.273 -2.221 -28.220 1.00 93.12 171 ALA A C 1
ATOM 1429 O O . ALA A 1 171 ? 19.561 -2.922 -29.189 1.00 93.12 171 ALA A O 1
ATOM 1430 N N . THR A 1 172 ? 19.445 -2.650 -26.967 1.00 90.50 172 THR A N 1
ATOM 1431 C CA . THR A 1 172 ? 19.993 -3.978 -26.641 1.00 90.50 172 THR A CA 1
ATOM 1432 C C . THR A 1 172 ? 19.092 -5.097 -27.168 1.00 90.50 172 THR A C 1
ATOM 1434 O O . THR A 1 172 ? 19.579 -6.055 -27.766 1.00 90.50 172 THR A O 1
ATOM 1437 N N . TRP A 1 173 ? 17.776 -4.964 -26.998 1.00 92.81 173 TRP A N 1
ATOM 1438 C CA . TRP A 1 173 ? 16.795 -5.918 -27.511 1.00 92.81 173 TRP A CA 1
ATOM 1439 C C . TRP A 1 173 ? 16.796 -5.978 -29.042 1.00 92.81 173 TRP A C 1
ATOM 1441 O O . TRP A 1 173 ? 16.891 -7.069 -29.604 1.00 92.81 173 TRP A O 1
ATOM 1451 N N . LYS A 1 174 ? 16.784 -4.822 -29.725 1.00 91.94 174 LYS A N 1
ATOM 1452 C CA . LYS A 1 174 ? 16.858 -4.763 -31.193 1.00 91.94 174 LYS A CA 1
ATOM 1453 C C . LYS A 1 174 ? 18.146 -5.400 -31.723 1.00 91.94 174 LYS A C 1
ATOM 1455 O O . LYS A 1 174 ? 18.092 -6.119 -32.715 1.00 91.94 174 LYS A O 1
ATOM 1460 N N . ARG A 1 175 ? 19.282 -5.188 -31.045 1.00 89.06 175 ARG A N 1
ATOM 1461 C CA . ARG A 1 175 ? 20.567 -5.819 -31.390 1.00 89.06 175 ARG A CA 1
ATOM 1462 C C . ARG A 1 175 ? 20.505 -7.337 -31.254 1.00 89.06 175 ARG A C 1
ATOM 1464 O O . ARG A 1 175 ? 20.901 -8.032 -32.178 1.00 89.06 175 ARG A O 1
ATOM 1471 N N . ARG A 1 176 ? 19.979 -7.852 -30.136 1.00 88.62 176 ARG A N 1
ATOM 1472 C CA . ARG A 1 176 ? 19.827 -9.304 -29.913 1.00 88.62 176 ARG A CA 1
ATOM 1473 C C . ARG A 1 176 ? 18.899 -9.962 -30.933 1.00 88.62 176 ARG A C 1
ATOM 1475 O O . ARG A 1 176 ? 19.144 -11.093 -31.318 1.00 88.62 176 ARG A O 1
ATOM 1482 N N . LYS A 1 177 ? 17.868 -9.248 -31.394 1.00 89.81 177 LYS A N 1
ATOM 1483 C CA . LYS A 1 177 ? 16.973 -9.702 -32.469 1.00 89.81 177 LYS A CA 1
ATOM 1484 C C . LYS A 1 177 ? 17.548 -9.538 -33.885 1.00 89.81 177 LYS A C 1
ATOM 1486 O O . LYS A 1 177 ? 16.823 -9.759 -34.845 1.00 89.81 177 LYS A O 1
ATOM 1491 N N . GLY A 1 178 ? 18.799 -9.092 -34.038 1.00 85.69 178 GLY A N 1
ATOM 1492 C CA . GLY A 1 178 ? 19.415 -8.864 -35.351 1.00 85.69 178 GLY A CA 1
ATOM 1493 C C . GLY A 1 178 ? 18.811 -7.701 -36.150 1.00 85.69 178 GLY A C 1
ATOM 1494 O O . GLY A 1 178 ? 19.142 -7.517 -37.313 1.00 85.69 178 GLY A O 1
ATOM 1495 N N . MET A 1 179 ? 17.945 -6.885 -35.540 1.00 85.44 179 MET A N 1
ATOM 1496 C CA . MET A 1 179 ? 17.266 -5.770 -36.215 1.00 85.44 179 MET A CA 1
ATOM 1497 C C . MET A 1 179 ? 18.126 -4.503 -36.300 1.00 85.44 179 MET A C 1
ATOM 1499 O O . MET A 1 179 ? 17.758 -3.544 -36.972 1.00 85.44 179 MET A O 1
ATOM 1503 N N . LEU A 1 180 ? 19.245 -4.459 -35.573 1.00 75.00 180 LEU A N 1
ATOM 1504 C CA . LEU A 1 180 ? 20.250 -3.412 -35.724 1.00 75.00 180 LEU A CA 1
ATOM 1505 C C . LEU A 1 180 ? 21.389 -3.961 -36.573 1.00 75.00 180 LEU A C 1
ATOM 1507 O O . LEU A 1 180 ? 21.992 -4.971 -36.210 1.00 75.00 180 LEU A O 1
ATOM 1511 N N . ARG A 1 181 ? 21.705 -3.265 -37.671 1.00 64.94 181 ARG A N 1
ATOM 1512 C CA . ARG A 1 181 ? 22.903 -3.551 -38.465 1.00 64.94 181 ARG A CA 1
ATOM 1513 C C . ARG A 1 181 ? 24.132 -3.525 -37.558 1.00 64.94 181 ARG A C 1
ATOM 1515 O O . ARG A 1 181 ? 24.264 -2.649 -36.699 1.00 64.94 181 ARG A O 1
ATOM 1522 N N . SER A 1 182 ? 25.025 -4.495 -37.750 1.00 62.53 182 SER A N 1
ATOM 1523 C CA . SER A 1 182 ? 26.321 -4.511 -37.074 1.00 62.53 182 SER A CA 1
ATOM 1524 C C . SER A 1 182 ? 27.029 -3.185 -37.347 1.00 62.53 182 SER A C 1
ATOM 1526 O O . SER A 1 182 ? 27.118 -2.759 -38.498 1.00 62.53 182 SER A O 1
ATOM 1528 N N . PHE A 1 183 ? 27.537 -2.527 -36.307 1.00 60.75 183 PHE A N 1
ATOM 1529 C CA . PHE A 1 183 ? 28.278 -1.272 -36.465 1.00 60.75 183 PHE A CA 1
ATOM 1530 C C . PHE A 1 183 ? 29.460 -1.449 -37.442 1.00 60.75 183 PHE A C 1
ATOM 1532 O O . PHE A 1 183 ? 29.725 -0.572 -38.258 1.00 60.75 183 PHE A O 1
ATOM 1539 N N . PHE A 1 184 ? 30.072 -2.643 -37.459 1.00 54.78 184 PHE A N 1
ATOM 1540 C CA . PHE A 1 184 ? 31.107 -3.027 -38.424 1.00 54.78 184 PHE A CA 1
ATOM 1541 C C . PHE A 1 184 ? 30.596 -3.104 -39.866 1.00 54.78 184 PHE A C 1
ATOM 1543 O O . PHE A 1 184 ? 31.297 -2.676 -40.773 1.00 54.78 184 PHE A O 1
ATOM 1550 N N . SER A 1 185 ? 29.364 -3.569 -40.096 1.00 53.91 185 SER A N 1
ATOM 1551 C CA . SER A 1 185 ? 28.789 -3.598 -41.452 1.00 53.91 185 SER A CA 1
ATOM 1552 C C . SER A 1 185 ? 28.586 -2.193 -42.027 1.00 53.91 185 SER A C 1
ATOM 1554 O O . SER A 1 185 ? 28.782 -1.984 -43.219 1.00 53.91 185 SER A O 1
ATOM 1556 N N . HIS A 1 186 ? 28.267 -1.216 -41.173 1.00 56.12 186 HIS A N 1
ATOM 1557 C CA . HIS A 1 186 ? 28.080 0.174 -41.582 1.00 56.12 186 HIS A CA 1
ATOM 1558 C C . HIS A 1 186 ? 29.413 0.902 -41.794 1.00 56.12 186 HIS A C 1
ATOM 1560 O O . HIS A 1 186 ? 29.527 1.711 -42.712 1.00 56.12 186 HIS A O 1
ATOM 1566 N N . LEU A 1 187 ? 30.425 0.595 -40.973 1.00 55.31 187 LEU A N 1
ATOM 1567 C CA . LEU A 1 187 ? 31.782 1.113 -41.139 1.00 55.31 187 LEU A CA 1
ATOM 1568 C C . LEU A 1 187 ? 32.424 0.573 -42.429 1.00 55.31 187 LEU A C 1
ATOM 1570 O O . LEU A 1 187 ? 32.952 1.355 -43.208 1.00 55.31 187 LEU A O 1
ATOM 1574 N N . ILE A 1 188 ? 32.304 -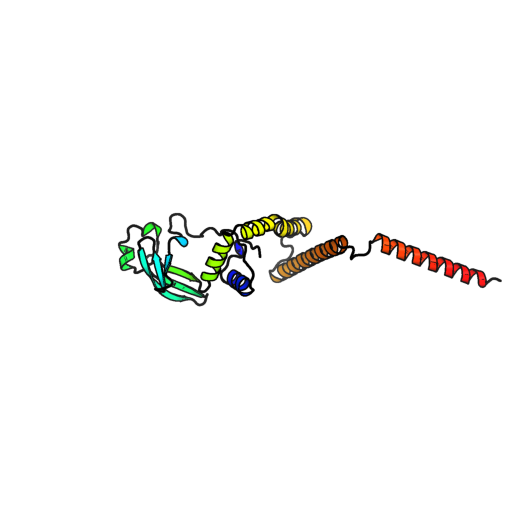0.732 -42.702 1.00 56.00 188 ILE A N 1
ATOM 1575 C CA . ILE A 1 188 ? 32.835 -1.359 -43.924 1.00 56.00 188 ILE A CA 1
ATOM 1576 C C . ILE A 1 188 ? 32.101 -0.851 -45.173 1.00 56.00 188 ILE A C 1
ATOM 1578 O O . ILE A 1 188 ? 32.753 -0.544 -46.165 1.00 56.00 188 ILE A O 1
ATOM 1582 N N . GLN A 1 189 ? 30.770 -0.690 -45.134 1.00 54.97 189 GLN A N 1
ATOM 1583 C CA . GLN A 1 189 ? 30.026 -0.088 -46.251 1.00 54.97 189 GLN A CA 1
ATOM 1584 C C . GLN A 1 189 ? 30.455 1.358 -46.523 1.00 54.97 189 GLN A C 1
ATOM 1586 O O . GLN A 1 189 ? 30.603 1.738 -47.680 1.00 54.97 189 GLN A O 1
ATOM 1591 N N . ASN A 1 190 ? 30.698 2.154 -45.480 1.00 54.91 190 ASN A N 1
ATOM 1592 C CA . ASN A 1 190 ? 31.126 3.541 -45.648 1.00 54.91 190 ASN A CA 1
ATOM 1593 C C . ASN A 1 190 ? 32.589 3.661 -46.113 1.00 54.91 190 ASN A C 1
ATOM 1595 O O . ASN A 1 190 ? 32.874 4.541 -46.919 1.00 54.91 190 ASN A O 1
ATOM 1599 N N . ILE A 1 191 ? 33.486 2.764 -45.684 1.00 56.78 191 ILE A N 1
ATOM 1600 C CA . ILE A 1 191 ? 34.873 2.698 -46.185 1.00 56.78 191 ILE A CA 1
ATOM 1601 C C . ILE A 1 191 ? 34.896 2.244 -47.659 1.00 56.78 191 ILE A C 1
ATOM 1603 O O . ILE A 1 191 ? 35.534 2.876 -48.497 1.00 56.78 191 ILE A O 1
ATOM 1607 N N . ALA A 1 192 ? 34.115 1.222 -48.023 1.00 53.19 192 ALA A N 1
ATOM 1608 C CA . ALA A 1 192 ? 34.011 0.760 -49.412 1.00 53.19 192 ALA A CA 1
ATOM 1609 C C . ALA A 1 192 ? 33.400 1.822 -50.358 1.00 53.19 192 ALA A C 1
ATOM 1611 O O . ALA A 1 192 ? 33.753 1.910 -51.539 1.00 53.19 192 ALA A O 1
ATOM 1612 N N . LEU A 1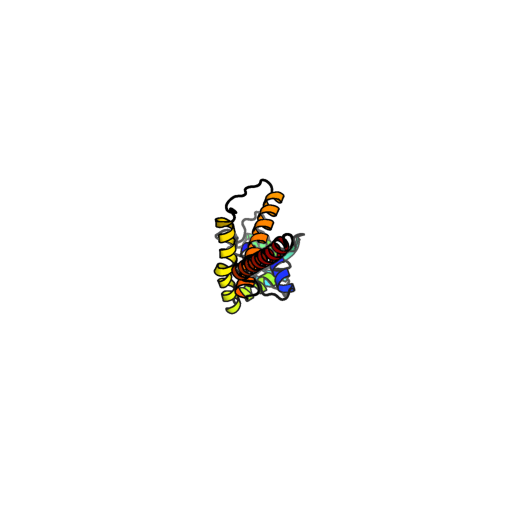 193 ? 32.497 2.669 -49.848 1.00 52.75 193 LEU A N 1
ATOM 1613 C CA . LEU A 1 193 ? 31.943 3.804 -50.594 1.00 52.75 193 LEU A CA 1
ATOM 1614 C C . LEU A 1 193 ? 32.924 4.985 -50.700 1.00 52.75 193 LEU A C 1
ATOM 1616 O O . LEU A 1 193 ? 32.899 5.693 -51.707 1.00 52.75 193 LEU A O 1
ATOM 1620 N N . SER A 1 194 ? 33.818 5.193 -49.725 1.00 51.78 194 SER A N 1
ATOM 1621 C CA . SER A 1 194 ? 34.878 6.203 -49.856 1.00 51.78 194 SER A CA 1
ATOM 1622 C C . SER A 1 194 ? 35.954 5.793 -50.866 1.00 51.78 194 SER A C 1
ATOM 1624 O O . SER A 1 194 ? 36.403 6.640 -51.639 1.00 51.78 194 SER A O 1
ATOM 1626 N N . ASP A 1 195 ? 36.305 4.507 -50.947 1.00 50.53 195 ASP A N 1
ATOM 1627 C CA . ASP A 1 195 ? 37.331 4.023 -51.886 1.00 50.53 195 ASP A CA 1
ATOM 1628 C C . ASP A 1 195 ? 36.867 4.094 -53.351 1.00 50.53 195 ASP A C 1
ATOM 1630 O O . ASP A 1 195 ? 37.628 4.481 -54.242 1.00 50.53 195 ASP A O 1
ATOM 1634 N N . SER A 1 196 ? 35.585 3.824 -53.615 1.00 50.44 196 SER A N 1
ATOM 1635 C CA . SER A 1 196 ? 35.004 3.956 -54.961 1.00 50.44 196 SER A CA 1
ATOM 1636 C C . SER A 1 196 ? 34.930 5.412 -55.449 1.00 50.44 196 SER A C 1
ATOM 1638 O O . SER A 1 196 ? 35.143 5.674 -56.635 1.00 50.44 196 SER A O 1
ATOM 1640 N N . GLN A 1 197 ? 34.729 6.388 -54.556 1.00 50.78 197 GLN A N 1
ATOM 1641 C CA . GLN A 1 197 ? 34.780 7.813 -54.914 1.00 50.78 197 GLN A CA 1
ATOM 1642 C C . GLN A 1 197 ? 36.208 8.320 -55.183 1.00 50.78 197 GLN A C 1
ATOM 1644 O O . GLN A 1 197 ? 36.394 9.200 -56.032 1.00 50.78 197 GLN A O 1
ATOM 1649 N N . PHE A 1 198 ? 37.222 7.762 -54.514 1.00 48.16 198 PHE A N 1
ATOM 1650 C CA . PHE A 1 198 ? 38.631 8.090 -54.766 1.00 48.16 198 PHE A CA 1
ATOM 1651 C C . PHE A 1 198 ? 39.138 7.539 -56.110 1.00 48.16 198 PHE A C 1
ATOM 1653 O O . PHE A 1 198 ? 39.863 8.242 -56.819 1.00 48.16 198 PHE A O 1
ATOM 1660 N N . ILE A 1 199 ? 38.712 6.337 -56.516 1.00 50.69 199 ILE A N 1
ATOM 1661 C CA . ILE A 1 199 ? 39.090 5.744 -57.813 1.00 50.69 199 ILE A CA 1
ATOM 1662 C C . ILE A 1 199 ? 38.477 6.530 -58.989 1.00 50.69 199 ILE A C 1
ATOM 1664 O O . ILE A 1 199 ? 39.180 6.843 -59.953 1.00 50.69 199 ILE A O 1
ATOM 1668 N N . ILE A 1 200 ? 37.209 6.948 -58.886 1.00 49.22 200 ILE A N 1
ATOM 1669 C CA . ILE A 1 200 ? 36.527 7.726 -59.941 1.00 49.22 200 ILE A CA 1
ATOM 1670 C C . ILE A 1 200 ? 37.140 9.131 -60.103 1.00 49.22 200 ILE A C 1
ATOM 1672 O O . ILE A 1 200 ? 37.255 9.634 -61.224 1.00 49.22 200 ILE A O 1
ATOM 1676 N N . LYS A 1 201 ? 37.591 9.773 -59.013 1.00 47.22 201 LYS A N 1
ATOM 1677 C CA . LYS A 1 201 ? 38.280 11.076 -59.091 1.00 47.22 201 LYS A CA 1
ATOM 1678 C C . LYS A 1 201 ? 39.669 10.983 -59.734 1.00 47.22 201 LYS A C 1
ATOM 1680 O O . LYS A 1 201 ? 40.062 11.914 -60.433 1.00 47.22 201 LYS A O 1
ATOM 1685 N N . ARG A 1 202 ? 40.390 9.866 -59.567 1.00 42.91 202 ARG A N 1
ATOM 1686 C CA . ARG A 1 202 ? 41.709 9.655 -60.196 1.00 42.91 202 ARG A CA 1
ATOM 1687 C C . ARG A 1 202 ? 41.622 9.474 -61.716 1.00 42.91 202 ARG A C 1
ATOM 1689 O O . ARG A 1 202 ? 42.465 10.008 -62.428 1.00 42.91 202 ARG A O 1
ATOM 1696 N N . GLN A 1 203 ? 40.588 8.796 -62.221 1.00 48.50 203 GLN A N 1
ATOM 1697 C CA . GLN A 1 203 ? 40.398 8.612 -63.669 1.00 48.50 203 GLN A CA 1
ATOM 1698 C C . GLN A 1 203 ? 40.027 9.912 -64.399 1.00 48.50 203 GLN A C 1
ATOM 1700 O O . GLN A 1 203 ? 40.487 10.134 -65.515 1.00 48.50 203 GLN A O 1
ATOM 1705 N N . LYS A 1 204 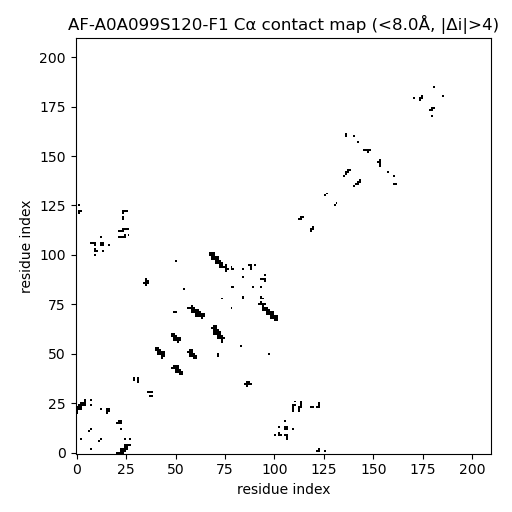? 39.267 10.818 -63.765 1.00 49.38 204 LYS A N 1
ATOM 1706 C CA . LYS A 1 204 ? 38.926 12.121 -64.367 1.00 49.38 204 LYS A CA 1
ATOM 1707 C C . LYS A 1 204 ? 40.088 13.123 -64.386 1.00 49.38 204 LYS A C 1
ATOM 1709 O O . LYS A 1 204 ? 40.122 13.965 -65.272 1.00 49.38 204 LYS A O 1
ATOM 1714 N N . GLY A 1 205 ? 41.042 13.022 -63.455 1.00 45.47 205 GLY A N 1
ATOM 1715 C CA . GLY A 1 205 ? 42.245 13.869 -63.440 1.00 45.47 205 GLY A CA 1
ATOM 1716 C C . GLY A 1 205 ? 43.333 13.444 -64.436 1.00 45.47 205 GLY A C 1
ATOM 1717 O O . GLY A 1 205 ? 44.117 14.279 -64.869 1.00 45.47 205 GLY A O 1
ATOM 1718 N N . ALA A 1 206 ? 43.370 12.166 -64.832 1.00 47.62 206 ALA A N 1
ATOM 1719 C CA . ALA A 1 206 ? 44.339 11.653 -65.806 1.00 47.62 206 ALA A CA 1
ATOM 1720 C C . ALA A 1 206 ? 43.931 11.893 -67.277 1.00 47.62 206 ALA A C 1
ATOM 1722 O O . ALA A 1 206 ? 44.783 11.859 -68.154 1.00 47.62 206 ALA A O 1
ATOM 1723 N N . MET A 1 207 ? 42.650 12.172 -67.553 1.00 47.31 207 MET A N 1
ATOM 1724 C CA . MET A 1 207 ? 42.133 12.466 -68.904 1.00 47.31 207 MET A CA 1
ATOM 1725 C C . MET A 1 207 ? 42.183 13.955 -69.297 1.00 47.31 207 MET A C 1
ATOM 1727 O O . MET A 1 207 ? 41.710 14.305 -70.371 1.00 47.31 207 MET A O 1
ATOM 1731 N N . GLN A 1 208 ? 42.728 14.839 -68.453 1.00 46.47 208 GLN A N 1
ATOM 1732 C CA . GLN A 1 208 ? 42.883 16.272 -68.766 1.00 46.47 208 GLN A CA 1
ATOM 1733 C C . GLN A 1 208 ? 44.312 16.668 -69.188 1.00 46.47 208 GLN A C 1
ATOM 1735 O O . GLN A 1 208 ? 44.578 17.849 -69.380 1.00 46.47 208 GLN A O 1
ATOM 1740 N N . PHE A 1 209 ? 45.215 15.696 -69.365 1.00 46.97 209 PHE A N 1
ATOM 1741 C CA . PHE A 1 209 ? 46.594 15.915 -69.827 1.00 46.97 209 PHE A CA 1
ATOM 1742 C C . PHE A 1 209 ? 47.016 14.910 -70.914 1.00 46.97 209 PHE A C 1
ATOM 1744 O O . PHE A 1 209 ? 48.118 14.364 -70.864 1.00 46.97 209 PHE A O 1
ATOM 1751 N N . ALA A 1 210 ? 46.131 14.649 -71.877 1.00 36.94 210 ALA A N 1
ATOM 1752 C CA . ALA A 1 210 ? 46.443 13.941 -73.117 1.00 36.94 210 ALA A CA 1
ATOM 1753 C C . ALA A 1 210 ? 45.852 14.708 -74.301 1.00 36.94 210 ALA A C 1
ATOM 1755 O O . ALA A 1 210 ? 44.711 15.202 -74.146 1.00 36.94 210 ALA A O 1
#

Radius of gyration: 31.4 Å; Cα contacts (8 Å, |Δi|>4): 208; chains: 1; bounding box: 72×42×104 Å

Nearest PDB structures (foldseek):
  1qtu-assembly1_A  TM=5.124E-01  e=7.544E+00  Homo sapiens
  2ol6-assembly1_O  TM=3.794E-01  e=3.789E+00  Borreliella burgdorferi
  1jnp-assembly1_B  TM=4.993E-01  e=7.086E+00  Mus musculus

Foldseek 3Di:
DEDELVQLDLVSLCVQVVVVHAYLYDDDDFPDDPLADGLVQWDADPVQRWIAHVVRFTFDFDDADPQQKTKTKGDLVVLVPDPCLVRYDPDPSSMGIDIDGPSNVSSVSNVVCNPDPVSVVVNVCCCVPVVVVVVCCVPVVVVVDQPDDDPVVSVVSSVVSVVVVVVVVVVVVCVVVVVDDDPVVVVVVVVVVVVVVVVVVVVVVVVVPD

Solvent-accessible surface area (backbone atoms only — not comparable to full-atom values): 12077 Å² total; per-residue (Å²): 86,70,48,58,58,88,59,73,41,48,68,53,39,39,57,37,47,76,69,77,38,62,52,21,42,58,88,69,79,81,88,59,64,87,83,42,72,49,75,87,57,44,43,76,39,80,90,78,57,31,34,34,40,85,83,74,45,69,15,43,66,76,52,69,48,96,90,43,34,37,35,24,38,41,57,34,76,64,39,66,75,39,88,62,31,87,32,66,46,90,46,92,73,37,42,46,76,49,78,46,49,80,45,42,67,38,48,52,53,35,50,55,42,39,71,37,68,71,38,43,55,57,37,58,51,39,63,70,56,54,50,47,50,52,48,47,41,30,73,77,62,53,60,78,55,81,89,55,81,56,70,69,54,40,51,50,51,54,51,52,53,53,50,53,52,51,51,52,50,50,52,53,50,36,45,76,69,63,74,43,80,54,70,65,61,55,50,51,52,52,52,57,55,50,52,55,55,54,55,58,54,52,58,62,63,62,66,76,77,118

Sequence (210 aa):
VALDSGYKTPWIMKQIIDTQRIPAVPYKRPMTKDGFFKKYEYVYDEYHDCILCPNNQVLTYSTTNRDGYREYKSDPKLCKTCSMRSQCTESKSCQKVVLRHVWEPYMELAEDYRHTPEYRDIYKLRSETIERVFADAKEKHAMRYTQLRGLQKIKMQVTLTFACMNLKKLATWKRRKGMLRSFFSHLIQNIALSDSQFIIKRQKGAMQFA